Protein AF-A0A812P927-F1 (afdb_monomer_lite)

Foldseek 3Di:
DDDDDDDDDDDDDDPDDDDPDPPPPPPPPPPPVPDDPDWDKDADDDPVRLVQQQDPPDEAAPCAPGIDTDPDCPDLSVLVVCCVVVVVQPQDPLRWRDSDQFKTWNDKDWGWYQYNVRDTDIDIRTDMDGRDDDDDQLWAFEDQPDPFKEDEDEPDADPQWDWDWDQDPVRDTDIWTAHLLGYTHHYPDPHIYDHNVLLVVLQWDWDADPPQGTWTWHDDDPPIDIFRFDADPNTTIGRNVVVVVSSVSSSVVVNVVVVVVVVVVVVPDDDDDDDDDDDDPDPPDDPVVVVVVVVVVVVVVVVVVVVVVVVVVPD

Secondary structure (DSSP, 8-state):
------------------------------SGGG--SSPEEE----HHHHHHHTSTT-EE---TTT-EEE--TTSHHHHHHHHHHHT-----TTSPEEEETTEEEEEEEEEEEE-TTS-EEEEEEEEEE----SS---EEEEESS--S-EEEE-SSPPTT-EEEEEEPTTS-EEEEEE-TTSPEEEET--SEEEEHHHHHHTTEEEEEETTTEEEEEESSGGG-EEEEPEEETTEEEEEHHHHHHHHHHHHHHHHHHHHHHHHHHHTT----------------PPPHHHHHHHHHHHHHHHHHHHHHHHHHTT-

pLDDT: mean 76.13, std 18.87, range [28.12, 98.25]

Organism: NCBI:txid878477

Radius of gyration: 33.46 Å; chains: 1; bounding box: 104×57×105 Å

Structure (mmCIF, N/CA/C/O backbone):
data_AF-A0A812P927-F1
#
_entry.id   AF-A0A812P927-F1
#
loop_
_atom_site.group_PDB
_atom_site.id
_atom_site.type_symbol
_atom_site.label_atom_id
_atom_site.label_alt_id
_atom_site.label_comp_id
_atom_site.label_asym_id
_atom_site.label_entity_id
_atom_site.label_seq_id
_atom_site.pdbx_PDB_ins_code
_atom_site.Cartn_x
_atom_site.Cartn_y
_atom_site.Cartn_z
_atom_site.occupancy
_atom_site.B_iso_or_equiv
_atom_site.auth_seq_id
_atom_site.auth_comp_id
_atom_site.auth_asym_id
_atom_site.auth_atom_id
_atom_site.pdbx_PDB_model_num
ATOM 1 N N . MET A 1 1 ? 55.413 9.931 63.671 1.00 42.41 1 MET A N 1
ATOM 2 C CA . MET A 1 1 ? 55.165 8.510 63.349 1.00 42.41 1 MET A CA 1
ATOM 3 C C . MET A 1 1 ? 54.264 8.477 62.131 1.00 42.41 1 MET A C 1
ATOM 5 O O . MET A 1 1 ? 53.192 9.047 62.233 1.00 42.41 1 MET A O 1
ATOM 9 N N . HIS A 1 2 ? 54.736 7.827 61.059 1.00 40.28 2 HIS A N 1
ATOM 10 C CA . HIS A 1 2 ? 54.035 7.428 59.823 1.00 40.28 2 HIS A CA 1
ATOM 11 C C . HIS A 1 2 ? 53.402 8.525 58.949 1.00 40.28 2 HIS A C 1
ATOM 13 O O . HIS A 1 2 ? 52.768 9.429 59.461 1.00 40.28 2 HIS A O 1
ATOM 19 N N . ALA A 1 3 ? 53.412 8.472 57.620 1.00 41.66 3 ALA A N 1
ATOM 20 C CA . ALA A 1 3 ? 54.262 7.874 56.586 1.00 41.66 3 ALA A CA 1
ATOM 21 C C . ALA A 1 3 ? 53.653 8.434 55.288 1.00 41.66 3 ALA A C 1
ATOM 23 O O . ALA A 1 3 ? 52.538 8.056 54.938 1.00 41.66 3 ALA A O 1
ATOM 24 N N . GLU A 1 4 ? 54.321 9.379 54.629 1.00 51.91 4 GLU A N 1
ATOM 25 C CA . GLU A 1 4 ? 53.885 9.887 53.325 1.00 51.91 4 GLU A CA 1
ATOM 26 C C . GLU A 1 4 ? 54.376 8.916 52.249 1.00 51.91 4 GLU A C 1
ATOM 28 O O . GLU A 1 4 ? 55.573 8.640 52.135 1.00 51.91 4 GLU A O 1
ATOM 33 N N . ALA A 1 5 ? 53.431 8.322 51.522 1.00 54.75 5 ALA A N 1
ATOM 34 C CA . ALA A 1 5 ? 53.718 7.407 50.432 1.00 54.75 5 ALA A CA 1
ATOM 35 C C . ALA A 1 5 ? 54.216 8.207 49.223 1.00 54.75 5 ALA A C 1
ATOM 37 O O . ALA A 1 5 ? 53.462 8.928 48.574 1.00 54.75 5 ALA A O 1
ATOM 38 N N . SER A 1 6 ? 55.513 8.066 48.968 1.00 58.22 6 SER A N 1
ATOM 39 C CA . SER A 1 6 ? 56.195 8.482 47.751 1.00 58.22 6 SER A CA 1
ATOM 40 C C . SER A 1 6 ? 55.775 7.565 46.600 1.00 58.22 6 SER A C 1
ATOM 42 O O . SER A 1 6 ? 55.832 6.341 46.740 1.00 58.22 6 SER A O 1
ATOM 44 N N . THR A 1 7 ? 55.351 8.149 45.479 1.00 53.69 7 THR A N 1
ATOM 45 C CA . THR A 1 7 ? 55.088 7.416 44.230 1.00 53.69 7 THR A CA 1
ATOM 46 C C . THR A 1 7 ? 56.159 7.811 43.209 1.00 53.69 7 THR A C 1
ATOM 48 O O . THR A 1 7 ? 56.496 8.994 43.157 1.00 53.69 7 THR A O 1
ATOM 51 N N . PRO A 1 8 ? 56.729 6.863 42.440 1.00 55.91 8 PRO A N 1
ATOM 52 C CA . PRO A 1 8 ? 57.976 7.080 41.711 1.00 55.91 8 PRO A CA 1
ATOM 53 C C . PRO A 1 8 ? 57.798 7.902 40.433 1.00 55.91 8 PRO A C 1
ATOM 55 O O . PRO A 1 8 ? 56.843 7.700 39.681 1.00 55.91 8 PRO A O 1
ATOM 58 N N . GLU A 1 9 ? 58.783 8.760 40.173 1.00 49.31 9 GLU A N 1
ATOM 59 C CA . GLU A 1 9 ? 59.056 9.387 38.883 1.00 49.31 9 GLU A CA 1
ATOM 60 C C . GLU A 1 9 ? 59.351 8.303 37.837 1.00 49.31 9 GLU A C 1
ATOM 62 O O . GLU A 1 9 ? 60.310 7.542 37.971 1.00 49.31 9 GLU A O 1
ATOM 67 N N . TRP A 1 10 ? 58.523 8.225 36.796 1.00 55.47 10 TRP A N 1
ATOM 68 C CA . TRP A 1 10 ? 58.876 7.542 35.554 1.00 55.47 10 TRP A CA 1
ATOM 69 C C . TRP A 1 10 ? 59.372 8.601 34.579 1.00 55.47 10 TRP A C 1
ATOM 71 O O . TRP A 1 10 ? 58.596 9.305 33.936 1.00 55.47 10 TRP A O 1
ATOM 81 N N . SER A 1 11 ? 60.692 8.735 34.570 1.00 52.03 11 SER A N 1
ATOM 82 C CA . SER A 1 11 ? 61.499 9.390 33.554 1.00 52.03 11 SER A CA 1
ATOM 83 C C . SER A 1 11 ? 61.443 8.623 32.231 1.00 52.03 11 SER A C 1
ATOM 85 O O . SER A 1 11 ? 61.463 7.393 32.229 1.00 52.03 11 SER A O 1
ATOM 87 N N . ASP A 1 12 ? 61.474 9.389 31.143 1.00 56.50 12 ASP A N 1
ATOM 88 C CA . ASP A 1 12 ? 62.081 9.053 29.855 1.00 56.50 12 ASP A CA 1
ATOM 89 C C . ASP A 1 12 ? 61.576 7.789 29.149 1.00 56.50 12 ASP A C 1
ATOM 91 O O . ASP A 1 12 ? 62.197 6.728 29.171 1.00 56.50 12 ASP A O 1
ATOM 95 N N . VAL A 1 13 ? 60.476 7.955 28.410 1.00 56.88 13 VAL A N 1
ATOM 96 C CA . VAL A 1 13 ? 60.228 7.145 27.215 1.00 56.88 13 VAL A CA 1
ATOM 97 C C . VAL A 1 13 ? 60.575 8.005 26.006 1.00 56.88 13 VAL A C 1
ATOM 99 O O . VAL A 1 13 ? 59.932 9.020 25.744 1.00 56.88 13 VAL A O 1
ATOM 102 N N . GLU A 1 14 ? 61.647 7.585 25.340 1.00 50.41 14 GLU A N 1
ATOM 103 C CA . GLU A 1 14 ? 62.140 8.007 24.031 1.00 50.41 14 GLU A CA 1
ATOM 104 C C . GLU A 1 14 ? 61.027 8.510 23.098 1.00 50.41 14 GLU A C 1
ATOM 106 O O . GLU A 1 14 ? 60.164 7.751 22.653 1.00 50.41 14 GLU A O 1
ATOM 111 N N . GLN A 1 15 ? 61.091 9.800 22.756 1.00 49.53 15 GLN A N 1
ATOM 112 C CA . GLN A 1 15 ? 60.511 10.318 21.521 1.00 49.53 15 GLN A CA 1
ATOM 113 C C . GLN A 1 15 ? 61.281 9.690 20.358 1.00 49.53 15 GLN A C 1
ATOM 115 O O . GLN A 1 15 ? 62.342 10.168 19.969 1.00 49.53 15 GLN A O 1
ATOM 120 N N . GLY A 1 16 ? 60.763 8.574 19.852 1.00 44.09 16 GLY A N 1
ATOM 121 C CA . GLY A 1 16 ? 61.141 8.062 18.546 1.00 44.09 16 GLY A CA 1
ATOM 122 C C . GLY A 1 16 ? 60.621 9.011 17.473 1.00 44.09 16 GLY A C 1
ATOM 123 O O . GLY A 1 16 ? 59.414 9.247 17.390 1.00 44.09 16 GLY A O 1
ATOM 124 N N . ASP A 1 17 ? 61.546 9.550 16.685 1.00 56.53 17 ASP A N 1
ATOM 125 C CA . ASP A 1 17 ? 61.281 10.259 15.440 1.00 56.53 17 ASP A CA 1
ATOM 126 C C . ASP A 1 17 ? 60.395 9.390 14.534 1.00 56.53 17 ASP A C 1
ATOM 128 O O . ASP A 1 17 ? 60.791 8.300 14.110 1.00 56.53 17 ASP A O 1
ATOM 132 N N . LEU A 1 18 ? 59.180 9.864 14.256 1.00 52.97 18 LEU A N 1
ATOM 133 C CA . LEU A 1 18 ? 58.364 9.316 13.180 1.00 52.97 18 LEU A CA 1
ATOM 134 C C . LEU A 1 18 ? 58.830 9.953 11.866 1.00 52.97 18 LEU A C 1
ATOM 136 O O . LEU A 1 18 ? 58.992 11.174 11.823 1.00 52.97 18 LEU A O 1
ATOM 140 N N . PRO A 1 19 ? 59.072 9.153 10.816 1.00 53.47 19 PRO A N 1
ATOM 141 C CA . PRO A 1 19 ? 59.494 9.672 9.528 1.00 53.47 19 PRO A CA 1
ATOM 142 C C . PRO A 1 19 ? 58.386 10.523 8.902 1.00 53.47 19 PRO A C 1
ATOM 144 O O . PRO A 1 19 ? 57.220 10.127 8.884 1.00 53.47 19 PRO A O 1
ATOM 147 N N . ASP A 1 20 ? 58.797 11.673 8.370 1.00 56.94 20 ASP A N 1
ATOM 148 C CA . ASP A 1 20 ? 58.065 12.440 7.371 1.00 56.94 20 ASP A CA 1
ATOM 149 C C . ASP A 1 20 ? 57.855 11.544 6.141 1.00 56.94 20 ASP A C 1
ATOM 151 O O . ASP A 1 20 ? 58.751 11.373 5.314 1.00 56.94 20 ASP A O 1
ATOM 155 N N . GLU A 1 21 ? 56.683 10.923 6.045 1.00 53.25 21 GLU A N 1
ATOM 156 C CA . GLU A 1 21 ? 56.188 10.407 4.778 1.00 53.25 21 GLU A CA 1
ATOM 157 C C . GLU A 1 21 ? 55.234 11.449 4.214 1.00 53.25 21 GLU A C 1
ATOM 159 O O . GLU A 1 21 ? 54.141 11.678 4.735 1.00 53.25 21 GLU A O 1
ATOM 164 N N . ASP A 1 22 ? 55.710 12.095 3.152 1.00 54.12 22 ASP A N 1
ATOM 165 C CA . ASP A 1 22 ? 54.936 12.830 2.169 1.00 54.12 22 ASP A CA 1
ATOM 166 C C . ASP A 1 22 ? 53.730 11.983 1.726 1.00 54.12 22 ASP A C 1
ATOM 168 O O . ASP A 1 22 ? 53.764 11.284 0.712 1.00 54.12 22 ASP A O 1
ATOM 172 N N . SER A 1 23 ? 52.637 12.020 2.490 1.00 49.97 23 SER A N 1
ATOM 173 C CA . SER A 1 23 ? 51.341 11.581 1.998 1.00 49.97 23 SER A CA 1
ATOM 174 C C . SER A 1 23 ? 50.820 12.711 1.125 1.00 49.97 23 SER A C 1
ATOM 176 O O . SER A 1 23 ? 50.038 13.565 1.552 1.00 49.97 23 SER A O 1
ATOM 178 N N . ASP A 1 24 ? 51.308 12.719 -0.108 1.00 53.16 24 ASP A N 1
ATOM 179 C CA . ASP A 1 24 ? 50.642 13.324 -1.246 1.00 53.16 24 ASP A CA 1
ATOM 180 C C . ASP A 1 24 ? 49.315 12.562 -1.406 1.00 53.16 24 ASP A C 1
ATOM 182 O O . ASP A 1 24 ? 49.167 11.630 -2.195 1.00 53.16 24 ASP A O 1
ATOM 186 N N . VAL A 1 25 ? 48.349 12.889 -0.541 1.00 50.75 25 VAL A N 1
ATOM 187 C CA . VAL A 1 25 ? 46.939 12.602 -0.769 1.00 50.75 25 VAL A CA 1
ATOM 188 C C . VAL A 1 25 ? 46.554 13.502 -1.924 1.00 50.75 25 VAL A C 1
ATOM 190 O O . VAL A 1 25 ? 46.055 14.613 -1.742 1.00 50.75 25 VAL A O 1
ATOM 193 N N . SER A 1 26 ? 46.866 13.007 -3.122 1.00 52.69 26 SER A N 1
ATOM 194 C CA . SER A 1 26 ? 46.194 13.359 -4.354 1.00 52.69 26 SER A CA 1
ATOM 195 C C . SER A 1 26 ? 44.716 13.412 -4.016 1.00 52.69 26 SER A C 1
ATOM 197 O O . SER A 1 26 ? 44.091 12.377 -3.768 1.00 52.69 26 SER A O 1
ATOM 199 N N . ALA A 1 27 ? 44.198 14.633 -3.897 1.00 50.81 27 ALA A N 1
ATOM 200 C CA . ALA A 1 27 ? 42.777 14.877 -3.921 1.00 50.81 27 ALA A CA 1
ATOM 201 C C . ALA A 1 27 ? 42.265 14.076 -5.112 1.00 50.81 27 ALA A C 1
ATOM 203 O O . ALA A 1 27 ? 42.719 14.313 -6.231 1.00 50.81 27 ALA A O 1
ATOM 204 N N . GLU A 1 28 ? 41.438 13.065 -4.850 1.00 51.62 28 GLU A N 1
ATOM 205 C CA . GLU A 1 28 ? 40.697 12.395 -5.902 1.00 51.62 28 GLU A CA 1
ATOM 206 C C . GLU A 1 28 ? 39.908 13.502 -6.592 1.00 51.62 28 GLU A C 1
ATOM 208 O O . GLU A 1 28 ? 38.930 14.027 -6.054 1.00 51.62 28 GLU A O 1
ATOM 213 N N . GLU A 1 29 ? 40.452 13.962 -7.718 1.00 48.88 29 GLU A N 1
ATOM 214 C CA . GLU A 1 29 ? 39.773 14.832 -8.650 1.00 48.88 29 GLU A CA 1
ATOM 215 C C . GLU A 1 29 ? 38.474 14.109 -8.960 1.00 48.88 29 GLU A C 1
ATOM 217 O O . GLU A 1 29 ? 38.470 13.017 -9.529 1.00 48.88 29 GLU A O 1
ATOM 222 N N . GLY A 1 30 ? 37.384 14.677 -8.442 1.00 48.44 30 GLY A N 1
ATOM 223 C CA . GLY A 1 30 ? 36.050 14.159 -8.644 1.00 48.44 30 GLY A CA 1
ATOM 224 C C . GLY A 1 30 ? 35.863 13.881 -10.126 1.00 48.44 30 GLY A C 1
ATOM 225 O O . GLY A 1 30 ? 36.157 14.735 -10.960 1.00 48.44 30 GLY A O 1
ATOM 226 N N . ASP A 1 31 ? 35.393 12.669 -10.400 1.00 50.47 31 ASP A N 1
ATOM 227 C CA . ASP A 1 31 ? 35.050 12.054 -11.685 1.00 50.47 31 ASP A CA 1
ATOM 228 C C . ASP A 1 31 ? 33.971 12.842 -12.487 1.00 50.47 31 ASP A C 1
ATOM 230 O O . ASP A 1 31 ? 33.108 12.264 -13.147 1.00 50.47 31 ASP A O 1
ATOM 234 N N . ASP A 1 32 ? 33.995 14.176 -12.463 1.00 51.72 32 ASP A N 1
ATOM 235 C CA . ASP A 1 32 ? 33.108 15.067 -13.218 1.00 51.72 32 ASP A CA 1
ATOM 236 C C . ASP A 1 32 ? 33.446 15.096 -14.727 1.00 51.72 32 ASP A C 1
ATOM 238 O O . ASP A 1 32 ? 32.690 15.660 -15.518 1.00 51.72 32 ASP A O 1
ATOM 242 N N . GLU A 1 33 ? 34.528 14.440 -15.168 1.00 50.59 33 GLU A N 1
ATOM 243 C CA . GLU A 1 33 ? 34.914 14.335 -16.588 1.00 50.59 33 GLU A CA 1
ATOM 244 C C . GLU A 1 33 ? 34.132 13.275 -17.391 1.00 50.59 33 GLU A C 1
ATOM 246 O O . GLU A 1 33 ? 34.344 13.127 -18.594 1.00 50.59 33 GLU A O 1
ATOM 251 N N . ARG A 1 34 ? 33.203 12.526 -16.782 1.00 53.81 34 ARG A N 1
ATOM 252 C CA . ARG A 1 34 ? 32.567 11.366 -17.448 1.00 53.81 34 ARG A CA 1
ATOM 253 C C . ARG A 1 34 ? 31.231 11.632 -18.144 1.00 53.81 34 ARG A C 1
ATOM 255 O O . ARG A 1 34 ? 30.555 10.683 -18.540 1.00 53.81 34 ARG A O 1
ATOM 262 N N . ARG A 1 35 ? 30.830 12.889 -18.344 1.00 56.47 35 ARG A N 1
ATOM 263 C CA . ARG A 1 35 ? 29.689 13.196 -19.223 1.00 56.47 35 ARG A CA 1
ATOM 264 C C . ARG A 1 35 ? 30.187 13.395 -20.645 1.00 56.47 35 ARG A C 1
ATOM 266 O O . ARG A 1 35 ? 30.705 14.454 -20.974 1.00 56.47 35 ARG A O 1
ATOM 273 N N . GLY A 1 36 ? 30.019 12.378 -21.487 1.00 59.53 36 GLY A N 1
ATOM 274 C CA . GLY A 1 36 ? 30.073 12.600 -22.930 1.00 59.53 36 GLY A CA 1
ATOM 275 C C . GLY A 1 36 ? 29.062 13.685 -23.313 1.00 59.53 36 GLY A C 1
ATOM 276 O O . GLY A 1 36 ? 27.960 13.709 -22.770 1.00 59.53 36 GLY A O 1
ATOM 277 N N . ASP A 1 37 ? 29.431 14.567 -24.242 1.00 63.69 37 ASP A N 1
ATOM 278 C CA . ASP A 1 37 ? 28.578 15.656 -24.754 1.00 63.69 37 ASP A CA 1
ATOM 279 C C . ASP A 1 37 ? 27.304 15.156 -25.477 1.00 63.69 37 ASP A C 1
ATOM 281 O O . ASP A 1 37 ? 26.501 15.953 -25.967 1.00 63.69 37 ASP A O 1
ATOM 285 N N . ASP A 1 38 ? 27.112 13.838 -25.568 1.00 73.69 38 ASP A N 1
ATOM 286 C CA . ASP A 1 38 ? 26.020 13.220 -26.300 1.00 73.69 38 ASP A CA 1
ATOM 287 C C . ASP A 1 38 ? 24.739 13.118 -25.445 1.00 73.69 38 ASP A C 1
ATOM 289 O O . ASP A 1 38 ? 24.764 12.590 -24.328 1.00 73.69 38 ASP A O 1
ATOM 293 N N . PRO A 1 39 ? 23.585 13.569 -25.969 1.00 82.19 39 PRO A N 1
ATOM 294 C CA . PRO A 1 39 ? 22.318 13.508 -25.250 1.00 82.19 39 PRO A CA 1
ATOM 295 C C . PRO A 1 39 ? 21.797 12.072 -25.098 1.00 82.19 39 PRO A C 1
ATOM 297 O O . PRO A 1 39 ? 21.794 11.288 -26.054 1.00 82.19 39 PRO A O 1
ATOM 300 N N . LEU A 1 40 ? 21.279 11.739 -23.910 1.00 87.00 40 LEU A N 1
ATOM 301 C CA . LEU A 1 40 ? 20.624 10.456 -23.648 1.00 87.00 40 LEU A CA 1
ATOM 302 C C . LEU A 1 40 ? 19.172 10.487 -24.140 1.00 87.00 40 LEU A C 1
ATOM 304 O O . LEU A 1 40 ? 18.353 11.271 -23.665 1.00 87.00 40 LEU A O 1
ATOM 308 N N . TRP A 1 41 ? 18.828 9.595 -25.067 1.00 89.12 41 TRP A N 1
ATOM 309 C CA . TRP A 1 41 ? 17.472 9.476 -25.609 1.00 89.12 41 TRP A CA 1
ATOM 310 C C . TRP A 1 41 ? 16.716 8.332 -24.937 1.00 89.12 41 TRP A C 1
ATOM 312 O O . TRP A 1 41 ? 17.119 7.173 -25.029 1.00 89.12 41 TRP A O 1
ATOM 322 N N . VAL A 1 42 ? 15.585 8.640 -24.304 1.00 89.56 42 VAL A N 1
ATOM 323 C CA . VAL A 1 42 ? 14.821 7.695 -23.477 1.00 89.56 42 VAL A CA 1
ATOM 324 C C . VAL A 1 42 ? 13.379 7.549 -23.944 1.00 89.56 42 VAL A C 1
ATOM 326 O O . VAL A 1 42 ? 12.786 8.455 -24.535 1.00 89.56 42 VAL A O 1
ATOM 329 N N . ARG A 1 43 ? 12.790 6.389 -23.652 1.00 87.62 43 ARG A N 1
ATOM 330 C CA . ARG A 1 43 ? 11.377 6.109 -23.891 1.00 87.62 43 ARG A CA 1
ATOM 331 C C . ARG A 1 43 ? 10.817 5.216 -22.793 1.00 87.62 43 ARG A C 1
ATOM 333 O O . ARG A 1 43 ? 11.338 4.131 -22.560 1.00 87.62 43 ARG A O 1
ATOM 340 N N . ASP A 1 44 ? 9.681 5.619 -22.234 1.00 85.38 44 ASP A N 1
ATOM 341 C CA . ASP A 1 44 ? 8.909 4.756 -21.343 1.00 85.38 44 ASP A CA 1
ATOM 342 C C . ASP A 1 44 ? 8.126 3.729 -22.170 1.00 85.38 44 ASP A C 1
ATOM 344 O O . ASP A 1 44 ? 7.450 4.065 -23.153 1.00 85.38 44 ASP A O 1
ATOM 348 N N . LEU A 1 45 ? 8.233 2.461 -21.782 1.00 84.12 45 LEU A N 1
ATOM 349 C CA . LEU A 1 45 ? 7.559 1.349 -22.440 1.00 84.12 45 LEU A CA 1
ATOM 350 C C . LEU A 1 45 ? 6.430 0.821 -21.559 1.00 84.12 45 LEU A C 1
ATOM 352 O O . LEU A 1 45 ? 6.557 0.728 -20.340 1.00 84.12 45 LEU A O 1
ATOM 356 N N . THR A 1 46 ? 5.328 0.418 -22.188 1.00 81.56 46 THR A N 1
ATOM 357 C CA . THR A 1 46 ? 4.357 -0.454 -21.521 1.00 81.56 46 THR A CA 1
ATOM 358 C C . THR A 1 46 ? 4.944 -1.861 -21.376 1.00 81.56 46 THR A C 1
ATOM 360 O O . THR A 1 46 ? 5.851 -2.235 -22.118 1.00 81.56 46 THR A O 1
ATOM 363 N N . LEU A 1 47 ? 4.396 -2.694 -20.483 1.00 75.06 47 LEU A N 1
ATOM 364 C CA . LEU A 1 47 ? 4.824 -4.097 -20.369 1.00 75.06 47 LEU A CA 1
ATOM 365 C C . LEU A 1 47 ? 4.683 -4.856 -21.702 1.00 75.06 47 LEU A C 1
ATOM 367 O O . LEU A 1 47 ? 5.534 -5.667 -22.061 1.00 75.06 47 LEU A O 1
ATOM 371 N N . GLN A 1 48 ? 3.621 -4.571 -22.460 1.00 79.62 48 GLN A N 1
ATOM 372 C CA . GLN A 1 48 ? 3.407 -5.171 -23.775 1.00 79.62 48 GLN A CA 1
ATOM 373 C C . GLN A 1 48 ? 4.484 -4.739 -24.779 1.00 79.62 48 GLN A C 1
ATOM 375 O O . GLN A 1 48 ? 4.970 -5.576 -25.542 1.00 79.62 48 GLN A O 1
ATOM 380 N N . ASP A 1 49 ? 4.874 -3.460 -24.764 1.00 83.44 49 ASP A N 1
ATOM 381 C CA . ASP A 1 49 ? 5.964 -2.958 -25.600 1.00 83.44 49 ASP A CA 1
ATOM 382 C C . ASP A 1 49 ? 7.299 -3.572 -25.179 1.00 83.44 49 ASP A C 1
ATOM 384 O O . ASP A 1 49 ? 8.022 -4.061 -26.038 1.00 83.44 49 ASP A O 1
ATOM 388 N N . PHE A 1 50 ? 7.596 -3.644 -23.880 1.00 84.12 50 PHE A N 1
ATOM 389 C CA . PHE A 1 50 ? 8.803 -4.294 -23.366 1.00 84.12 50 PHE A CA 1
ATOM 390 C C . PHE A 1 50 ? 8.940 -5.722 -23.909 1.00 84.12 50 PHE A C 1
ATOM 392 O O . PHE A 1 50 ? 9.935 -6.043 -24.555 1.00 84.12 50 PHE A O 1
ATOM 399 N N . VAL A 1 51 ? 7.898 -6.551 -23.759 1.00 83.25 51 VAL A N 1
ATOM 400 C CA . VAL A 1 51 ? 7.885 -7.937 -24.265 1.00 83.25 51 VAL A CA 1
ATOM 401 C C . VAL A 1 51 ? 8.027 -8.002 -25.786 1.00 83.25 51 VAL A C 1
ATOM 403 O O . VAL A 1 51 ? 8.543 -8.982 -26.318 1.00 83.25 51 VAL A O 1
ATOM 406 N N . ALA A 1 52 ? 7.536 -7.004 -26.522 1.00 84.62 52 ALA A N 1
ATOM 407 C CA . ALA A 1 52 ? 7.712 -6.948 -27.969 1.00 84.62 52 ALA A CA 1
ATOM 408 C C . ALA A 1 52 ? 9.139 -6.537 -28.367 1.00 84.62 52 ALA A C 1
ATOM 410 O O . ALA A 1 52 ? 9.640 -7.009 -29.386 1.00 84.62 52 ALA A O 1
ATOM 411 N N . TRP A 1 53 ? 9.780 -5.662 -27.591 1.00 85.06 53 TRP A N 1
ATOM 412 C CA . TRP A 1 53 ? 11.103 -5.101 -27.868 1.00 85.06 53 TRP A CA 1
ATOM 413 C C . TRP A 1 53 ? 12.255 -6.030 -27.484 1.00 85.06 53 TRP A C 1
ATOM 415 O O . TRP A 1 53 ? 13.292 -5.979 -28.139 1.00 85.06 53 TRP A O 1
ATOM 425 N N . THR A 1 54 ? 12.049 -6.917 -26.511 1.00 83.19 54 THR A N 1
ATOM 426 C CA . THR A 1 54 ? 13.016 -7.948 -26.089 1.00 83.19 54 THR A CA 1
ATOM 427 C C . THR A 1 54 ? 12.948 -9.232 -26.922 1.00 83.19 54 THR A C 1
ATOM 429 O O . THR A 1 54 ? 13.572 -10.239 -26.595 1.00 83.19 54 THR A O 1
ATOM 432 N N . ARG A 1 55 ? 12.180 -9.255 -28.021 1.00 82.81 55 ARG A N 1
ATOM 433 C CA . ARG A 1 55 ? 12.131 -10.432 -28.900 1.00 82.81 55 ARG A CA 1
ATOM 434 C C . ARG A 1 55 ? 13.417 -10.543 -29.723 1.00 82.81 55 ARG A C 1
ATOM 436 O O . ARG A 1 55 ? 13.754 -9.589 -30.428 1.00 82.81 55 ARG A O 1
ATOM 443 N N . PRO A 1 56 ? 14.066 -11.720 -29.756 1.00 77.38 56 PRO A N 1
ATOM 444 C CA . PRO A 1 56 ? 15.235 -11.935 -30.598 1.00 77.38 56 PRO A CA 1
ATOM 445 C C . PRO A 1 56 ? 14.943 -11.622 -32.070 1.00 77.38 56 PRO A C 1
ATOM 447 O O . PRO A 1 56 ? 13.911 -12.035 -32.605 1.00 77.38 56 PRO A O 1
ATOM 450 N N . ASN A 1 57 ? 15.878 -10.939 -32.736 1.00 76.44 57 ASN A N 1
ATOM 451 C CA . ASN A 1 57 ? 15.823 -10.578 -34.162 1.00 76.44 57 ASN A CA 1
ATOM 452 C C . ASN A 1 57 ? 14.652 -9.666 -34.571 1.00 76.44 57 ASN A C 1
ATOM 454 O O . ASN A 1 57 ? 14.350 -9.551 -35.761 1.00 76.44 57 ASN A O 1
ATOM 458 N N . HIS A 1 58 ? 13.981 -9.020 -33.619 1.00 78.19 58 HIS A N 1
ATOM 459 C CA . HIS A 1 58 ? 12.909 -8.082 -33.924 1.00 78.19 58 HIS A CA 1
ATOM 460 C C . HIS A 1 58 ? 13.463 -6.659 -34.063 1.00 78.19 58 HIS A C 1
ATOM 462 O O . HIS A 1 58 ? 13.983 -6.093 -33.107 1.00 78.19 58 HIS A O 1
ATOM 468 N N . THR A 1 59 ? 13.334 -6.061 -35.249 1.00 78.81 59 THR A N 1
ATOM 469 C CA . THR A 1 59 ? 13.674 -4.646 -35.474 1.00 78.81 59 THR A CA 1
ATOM 470 C C . THR A 1 59 ? 12.425 -3.786 -35.346 1.00 78.81 59 THR A C 1
ATOM 472 O O . THR A 1 59 ? 11.417 -4.026 -36.015 1.00 78.81 59 THR A O 1
ATOM 475 N N . GLN A 1 60 ? 12.486 -2.751 -34.510 1.00 79.06 60 GLN A N 1
ATOM 476 C CA . GLN A 1 60 ? 11.355 -1.844 -34.313 1.00 79.06 60 GLN A CA 1
ATOM 477 C C . GLN A 1 60 ? 11.326 -0.757 -35.392 1.00 79.06 60 GLN A C 1
ATOM 479 O O . GLN A 1 60 ? 12.167 0.139 -35.407 1.00 79.06 60 GLN A O 1
ATOM 484 N N . THR A 1 61 ? 10.323 -0.802 -36.275 1.00 69.44 61 THR A N 1
ATOM 485 C CA . THR A 1 61 ? 10.217 0.083 -37.454 1.00 69.44 61 THR A CA 1
ATOM 486 C C . THR A 1 61 ? 9.179 1.207 -37.313 1.00 69.44 61 THR A C 1
ATOM 488 O O . THR A 1 61 ? 8.606 1.647 -38.304 1.00 69.44 61 THR A O 1
ATOM 491 N N . ARG A 1 62 ? 8.861 1.657 -36.090 1.00 63.62 62 ARG A N 1
ATOM 492 C CA . ARG A 1 62 ? 7.854 2.717 -35.831 1.00 63.62 62 ARG A CA 1
ATOM 493 C C . ARG A 1 62 ? 8.224 3.660 -34.682 1.00 63.62 62 ARG A C 1
ATOM 495 O O . ARG A 1 62 ? 7.350 4.237 -34.042 1.00 63.62 62 ARG A O 1
ATOM 502 N N . ALA A 1 63 ? 9.510 3.807 -34.383 1.00 63.19 63 ALA A N 1
ATOM 503 C CA . ALA A 1 63 ? 9.961 4.605 -33.244 1.00 63.19 63 ALA A CA 1
ATOM 504 C C . ALA A 1 63 ? 10.102 6.111 -33.530 1.00 63.19 63 ALA A C 1
ATOM 506 O O . ALA A 1 63 ? 10.534 6.852 -32.652 1.00 63.19 63 ALA A O 1
ATOM 507 N N . GLU A 1 64 ? 9.705 6.554 -34.727 1.00 58.56 64 GLU A N 1
ATOM 508 C CA . GLU A 1 64 ? 10.035 7.836 -35.372 1.00 58.56 64 GLU A CA 1
ATOM 509 C C . GLU A 1 64 ? 9.859 9.102 -34.511 1.00 58.56 64 GLU A C 1
ATOM 511 O O . GLU A 1 64 ? 10.448 10.126 -34.839 1.00 58.56 64 GLU A O 1
ATOM 516 N N . LYS A 1 65 ? 9.065 9.064 -33.429 1.00 66.31 65 LYS A N 1
ATOM 517 C CA . LYS A 1 65 ? 8.818 10.207 -32.523 1.00 66.31 65 LYS A CA 1
ATOM 518 C C . LYS A 1 65 ? 8.645 9.820 -31.052 1.00 66.31 65 LYS A C 1
ATOM 520 O O . LYS A 1 65 ? 7.987 10.532 -30.301 1.00 66.31 65 LYS A O 1
ATOM 525 N N . LEU A 1 66 ? 9.119 8.639 -30.667 1.00 76.81 66 LEU A N 1
ATOM 526 C CA . LEU A 1 66 ? 8.747 8.041 -29.382 1.00 76.81 66 LEU A CA 1
ATOM 527 C C . LEU A 1 66 ? 9.828 8.187 -28.310 1.00 76.81 66 LEU A C 1
ATOM 529 O O . LEU A 1 66 ? 9.562 7.890 -27.151 1.00 76.81 66 LEU A O 1
ATOM 533 N N . PHE A 1 67 ? 11.012 8.658 -28.697 1.00 86.06 67 PHE A N 1
ATOM 534 C CA . PHE A 1 67 ? 12.085 8.999 -27.776 1.00 86.06 67 PHE A CA 1
ATOM 535 C C . PHE A 1 67 ? 12.037 10.484 -27.436 1.00 86.06 67 PHE A C 1
ATOM 537 O O . PHE A 1 67 ? 11.762 11.319 -28.301 1.00 86.06 67 PHE A O 1
ATOM 544 N N . ARG A 1 68 ? 12.322 10.793 -26.175 1.00 89.00 68 ARG A N 1
ATOM 545 C CA . ARG A 1 68 ? 12.589 12.144 -25.685 1.00 89.00 68 ARG A CA 1
ATOM 546 C C . ARG A 1 68 ? 14.043 12.227 -25.240 1.00 89.00 68 ARG A C 1
ATOM 548 O O . ARG A 1 68 ? 14.603 11.227 -24.801 1.00 89.00 68 ARG A O 1
ATOM 555 N N . GLU A 1 69 ? 14.626 13.404 -25.355 1.00 90.44 69 GLU A N 1
ATOM 556 C CA . GLU A 1 69 ? 15.912 13.699 -24.734 1.00 90.44 69 GLU A CA 1
ATOM 557 C C . GLU A 1 69 ? 15.727 13.772 -23.211 1.00 90.44 69 GLU A C 1
ATOM 559 O O . GLU A 1 69 ? 14.755 14.359 -22.728 1.00 90.44 69 GLU A O 1
ATOM 564 N N . GLU A 1 70 ? 16.609 13.114 -22.463 1.00 89.75 70 GLU A N 1
ATOM 565 C CA . GLU A 1 70 ? 16.661 13.178 -21.005 1.00 89.75 70 GLU A CA 1
ATOM 566 C C . GLU A 1 70 ? 17.756 14.152 -20.580 1.00 89.75 70 GLU A C 1
ATOM 568 O O . GLU A 1 70 ? 18.933 13.802 -20.495 1.00 89.75 70 GLU A O 1
ATOM 573 N N . GLU A 1 71 ? 17.351 15.384 -20.295 1.00 83.31 71 GLU A N 1
ATOM 574 C CA . GLU A 1 71 ? 18.261 16.456 -19.895 1.00 83.31 71 GLU A CA 1
ATOM 575 C C . GLU A 1 71 ? 18.644 16.384 -18.411 1.00 83.31 71 GLU A C 1
ATOM 577 O O . GLU A 1 71 ? 19.632 16.996 -18.006 1.00 83.31 71 GLU A O 1
ATOM 582 N N . ASN A 1 72 ? 17.870 15.677 -17.575 1.00 77.81 72 ASN A N 1
ATOM 583 C CA . ASN A 1 72 ? 18.150 15.600 -16.147 1.00 77.81 72 ASN A CA 1
ATOM 584 C C . ASN A 1 72 ? 19.174 14.492 -15.859 1.00 77.81 72 ASN A C 1
ATOM 586 O O . ASN A 1 72 ? 18.798 13.319 -15.831 1.00 77.81 72 ASN A O 1
ATOM 590 N N . PRO A 1 73 ? 20.431 14.823 -15.527 1.00 76.62 73 PRO A N 1
ATOM 591 C CA . PRO A 1 73 ? 21.466 13.819 -15.301 1.00 76.62 73 PRO A CA 1
ATOM 592 C C . PRO A 1 73 ? 21.254 12.994 -14.023 1.00 76.62 73 PRO A C 1
ATOM 594 O O . PRO A 1 73 ? 21.920 11.984 -13.827 1.00 76.62 73 PRO A O 1
ATOM 597 N N . TYR A 1 74 ? 20.347 13.424 -13.143 1.00 75.56 74 TYR A N 1
ATOM 598 C CA . TYR A 1 74 ? 19.965 12.687 -11.940 1.00 75.56 74 TYR A CA 1
ATOM 599 C C . TYR A 1 74 ? 18.773 11.749 -12.180 1.00 75.56 74 TYR A C 1
ATOM 601 O O . TYR A 1 74 ? 18.269 11.139 -11.238 1.00 75.56 74 TYR A O 1
ATOM 609 N N . ALA A 1 75 ? 18.268 11.654 -13.414 1.00 77.69 75 ALA A N 1
ATOM 610 C CA . ALA A 1 75 ? 17.224 10.700 -13.747 1.00 77.69 75 ALA A CA 1
ATOM 611 C C . ALA A 1 75 ? 17.750 9.259 -13.645 1.00 77.69 75 ALA A C 1
ATOM 613 O O . ALA A 1 75 ? 18.896 8.958 -13.973 1.00 77.69 75 ALA A O 1
ATOM 614 N N . VAL A 1 76 ? 16.874 8.336 -13.246 1.00 81.56 76 VAL A N 1
ATOM 615 C CA . VAL A 1 76 ? 17.184 6.900 -13.116 1.00 81.56 76 VAL A CA 1
ATOM 616 C C . VAL A 1 76 ? 17.739 6.308 -14.418 1.00 81.56 76 VAL A C 1
ATOM 618 O O . VAL A 1 76 ? 18.593 5.423 -14.398 1.00 81.56 76 VAL A O 1
ATOM 621 N N . THR A 1 77 ? 17.277 6.809 -15.560 1.00 85.00 77 THR A N 1
ATOM 622 C CA . THR A 1 77 ? 17.744 6.425 -16.897 1.00 85.00 77 THR A CA 1
ATOM 623 C C . THR A 1 77 ? 19.230 6.711 -17.103 1.00 85.00 77 THR A C 1
ATOM 625 O O . THR A 1 77 ? 19.920 5.873 -17.679 1.00 85.00 77 THR A O 1
ATOM 628 N N . TRP A 1 78 ? 19.742 7.827 -16.579 1.00 84.06 78 TRP A N 1
ATOM 629 C CA . TRP A 1 78 ? 21.173 8.134 -16.594 1.00 84.06 78 TRP A CA 1
ATOM 630 C C . TRP A 1 78 ? 21.966 7.191 -15.693 1.00 84.06 78 TRP A C 1
ATOM 632 O O . TRP A 1 78 ? 22.971 6.649 -16.141 1.00 84.06 78 TRP A O 1
ATOM 642 N N . GLY A 1 79 ? 21.490 6.918 -14.473 1.00 83.31 79 GLY A N 1
ATOM 643 C CA . GLY A 1 79 ? 22.126 5.928 -13.592 1.00 83.31 79 GLY A CA 1
ATOM 644 C C . GLY A 1 79 ? 22.200 4.539 -14.237 1.00 83.31 79 GLY A C 1
ATOM 645 O O . GLY A 1 79 ? 23.241 3.890 -14.219 1.00 83.31 79 GLY A O 1
ATOM 646 N N . THR A 1 80 ? 21.116 4.127 -14.901 1.00 85.69 80 THR A N 1
ATOM 647 C CA . THR A 1 80 ? 21.054 2.864 -15.654 1.00 85.69 80 THR A CA 1
ATOM 648 C C . THR A 1 80 ? 22.084 2.845 -16.785 1.00 85.69 80 THR A C 1
ATOM 650 O O . THR A 1 80 ? 22.819 1.874 -16.938 1.00 85.69 80 THR A O 1
ATOM 653 N N . TRP A 1 81 ? 22.152 3.924 -17.573 1.00 86.88 81 TRP A N 1
ATOM 654 C CA . TRP A 1 81 ? 23.098 4.053 -18.682 1.00 86.88 81 TRP A CA 1
ATOM 655 C C . TRP A 1 81 ? 24.554 4.000 -18.215 1.00 86.88 81 TRP A C 1
ATOM 657 O O . TRP A 1 81 ? 25.355 3.288 -18.813 1.00 86.88 81 TRP A O 1
ATOM 667 N N . ILE A 1 82 ? 24.883 4.707 -17.131 1.00 84.56 82 ILE A N 1
ATOM 668 C CA . ILE A 1 82 ? 26.232 4.732 -16.557 1.00 84.56 82 ILE A CA 1
ATOM 669 C C . ILE A 1 82 ? 26.671 3.316 -16.176 1.00 84.56 82 ILE A C 1
ATOM 671 O O . ILE A 1 82 ? 27.747 2.890 -16.583 1.00 84.56 82 ILE A O 1
ATOM 675 N N . ILE A 1 83 ? 25.831 2.563 -15.464 1.00 85.00 83 ILE A N 1
ATOM 676 C CA . ILE A 1 83 ? 26.162 1.196 -15.031 1.00 85.00 83 ILE A CA 1
ATOM 677 C C . ILE A 1 83 ? 26.417 0.274 -16.221 1.00 85.00 83 ILE A C 1
ATOM 679 O O . ILE A 1 83 ? 27.423 -0.430 -16.252 1.00 85.00 83 ILE A O 1
ATOM 683 N N . LEU A 1 84 ? 25.536 0.321 -17.222 1.00 85.25 84 LEU A N 1
ATOM 684 C CA . LEU A 1 84 ? 25.654 -0.504 -18.426 1.00 85.25 84 LEU A CA 1
ATOM 685 C C . LEU A 1 84 ? 26.879 -0.146 -19.274 1.00 85.25 84 LEU A C 1
ATOM 687 O O . LEU A 1 84 ? 27.442 -1.007 -19.942 1.00 85.25 84 LEU A O 1
ATOM 691 N N . HIS A 1 85 ? 27.271 1.127 -19.298 1.00 82.12 85 HIS A N 1
ATOM 692 C CA . HIS A 1 85 ? 28.384 1.595 -20.120 1.00 82.12 85 HIS A CA 1
ATOM 693 C C . HIS A 1 85 ? 29.745 1.447 -19.421 1.00 82.12 85 HIS A C 1
ATOM 695 O O . HIS A 1 85 ? 30.773 1.337 -20.091 1.00 82.12 85 HIS A O 1
ATOM 701 N N . HIS A 1 86 ? 29.770 1.466 -18.087 1.00 78.50 86 HIS A N 1
ATOM 702 C CA . HIS A 1 86 ? 30.999 1.427 -17.290 1.00 78.50 86 HIS A CA 1
ATOM 703 C C . HIS A 1 86 ? 31.260 0.077 -16.598 1.00 78.50 86 HIS A C 1
ATOM 705 O O . HIS A 1 86 ? 32.206 -0.017 -15.821 1.00 78.50 86 HIS A O 1
ATOM 711 N N . ASP A 1 87 ? 30.493 -0.963 -16.951 1.00 65.62 87 ASP A N 1
ATOM 712 C CA . ASP A 1 87 ? 30.746 -2.379 -16.629 1.00 65.62 87 ASP A CA 1
ATOM 713 C C . ASP A 1 87 ? 30.847 -2.674 -15.118 1.00 65.62 87 ASP A C 1
ATOM 715 O O . ASP A 1 87 ? 31.701 -3.425 -14.650 1.00 65.62 87 ASP A O 1
ATOM 719 N N . THR A 1 88 ? 29.960 -2.057 -14.330 1.00 61.34 88 THR A N 1
ATOM 720 C CA . THR A 1 88 ? 29.792 -2.338 -12.894 1.00 61.34 88 THR A CA 1
ATOM 721 C C . THR A 1 88 ? 28.549 -3.200 -12.667 1.00 61.34 88 THR A C 1
ATOM 723 O O . THR A 1 88 ? 27.608 -2.794 -11.982 1.00 61.34 88 THR A O 1
ATOM 726 N N . GLU A 1 89 ? 28.499 -4.371 -13.303 1.00 64.50 89 GLU A N 1
ATOM 727 C CA . GLU A 1 89 ? 27.361 -5.299 -13.230 1.00 64.50 89 GLU A CA 1
ATOM 728 C C . GLU A 1 89 ? 27.441 -6.236 -12.016 1.00 64.50 89 GLU A C 1
ATOM 730 O O . GLU A 1 89 ? 27.413 -7.461 -12.144 1.00 64.50 89 GLU A O 1
ATOM 735 N N . ASP A 1 90 ? 27.515 -5.672 -10.812 1.00 74.56 90 ASP A N 1
ATOM 736 C CA . ASP A 1 90 ? 27.441 -6.474 -9.591 1.00 74.56 90 ASP A CA 1
ATOM 737 C C . ASP A 1 90 ? 25.973 -6.711 -9.227 1.00 74.56 90 ASP A C 1
ATOM 739 O O . ASP A 1 90 ? 25.333 -5.919 -8.530 1.00 74.56 90 ASP A O 1
ATOM 743 N N . ALA A 1 91 ? 25.416 -7.808 -9.744 1.00 73.19 91 ALA A N 1
ATOM 744 C CA . ALA A 1 91 ? 24.097 -8.266 -9.336 1.00 73.19 91 ALA A CA 1
ATOM 745 C C . ALA A 1 91 ? 24.104 -8.693 -7.855 1.00 73.19 91 ALA A C 1
ATOM 747 O O . ALA A 1 91 ? 25.033 -9.353 -7.385 1.00 73.19 91 ALA A O 1
ATOM 748 N N . ASP A 1 92 ? 23.050 -8.337 -7.124 1.00 73.44 92 ASP A N 1
ATOM 749 C CA . ASP A 1 92 ? 22.853 -8.732 -5.733 1.00 73.44 92 ASP A CA 1
ATOM 750 C C . ASP A 1 92 ? 22.495 -10.228 -5.587 1.00 73.44 92 ASP A C 1
ATOM 752 O O . ASP A 1 92 ? 22.393 -10.983 -6.558 1.00 73.44 92 ASP A O 1
ATOM 756 N N . GLU A 1 93 ? 22.269 -10.685 -4.350 1.00 66.19 93 GLU A N 1
ATOM 757 C CA . GLU A 1 93 ? 21.878 -12.076 -4.064 1.00 66.19 93 GLU A CA 1
ATOM 758 C C . GLU A 1 93 ? 20.553 -12.496 -4.735 1.00 66.19 93 GLU A C 1
ATOM 760 O O . GLU A 1 93 ? 20.297 -13.691 -4.905 1.00 66.19 93 GLU A O 1
ATOM 765 N N . ALA A 1 94 ? 19.708 -11.534 -5.121 1.00 63.88 94 ALA A N 1
ATOM 766 C CA . ALA A 1 94 ? 18.461 -11.757 -5.846 1.00 63.88 94 ALA A CA 1
ATOM 767 C C . ALA A 1 94 ? 18.637 -11.697 -7.376 1.00 63.88 94 ALA A C 1
ATOM 769 O O . ALA A 1 94 ? 17.673 -11.940 -8.108 1.00 63.88 94 ALA A O 1
ATOM 770 N N . GLY A 1 95 ? 19.852 -11.426 -7.862 1.00 75.19 95 GLY A N 1
ATOM 771 C CA . GLY A 1 95 ? 20.177 -11.303 -9.278 1.00 75.19 95 GLY A CA 1
ATOM 772 C C . GLY A 1 95 ? 19.781 -9.958 -9.892 1.00 75.19 95 GLY A C 1
ATOM 773 O O . GLY A 1 95 ? 19.647 -9.883 -11.112 1.00 75.19 95 GLY A O 1
ATOM 774 N N . ALA A 1 96 ? 19.562 -8.918 -9.081 1.00 80.19 96 ALA A N 1
ATOM 775 C CA . ALA A 1 96 ? 19.227 -7.570 -9.536 1.00 80.19 96 ALA A CA 1
ATOM 776 C C . ALA A 1 96 ? 20.449 -6.641 -9.476 1.00 80.19 96 ALA A C 1
ATOM 778 O O . ALA A 1 96 ? 21.241 -6.712 -8.542 1.00 80.19 96 ALA A O 1
ATOM 779 N N . ILE A 1 97 ? 20.594 -5.742 -10.451 1.00 84.31 97 ILE A N 1
ATOM 780 C CA . ILE A 1 97 ? 21.702 -4.777 -10.499 1.00 84.31 97 ILE A CA 1
ATOM 781 C C . ILE A 1 97 ? 21.230 -3.456 -9.869 1.00 84.31 97 ILE A C 1
ATOM 783 O O . ILE A 1 97 ? 20.279 -2.854 -10.382 1.00 84.31 97 ILE A O 1
ATOM 787 N N . PRO A 1 98 ? 21.836 -2.983 -8.766 1.00 82.06 98 PRO A N 1
ATOM 788 C CA . PRO A 1 98 ? 21.421 -1.742 -8.118 1.00 82.06 98 PRO A CA 1
ATOM 789 C C . PRO A 1 98 ? 21.754 -0.540 -9.010 1.00 82.06 98 PRO A C 1
ATOM 791 O O . PRO A 1 98 ? 22.900 -0.365 -9.404 1.00 82.06 98 PRO A O 1
ATOM 794 N N . ILE A 1 99 ? 20.759 0.298 -9.326 1.00 83.38 99 ILE A N 1
ATOM 795 C CA . ILE A 1 99 ? 20.964 1.527 -10.121 1.00 83.38 99 ILE A CA 1
ATOM 796 C C . ILE A 1 99 ? 21.214 2.745 -9.238 1.00 83.38 99 ILE A C 1
ATOM 798 O O . ILE A 1 99 ? 21.941 3.670 -9.589 1.00 83.38 99 ILE A O 1
ATOM 802 N N . GLY A 1 100 ? 20.585 2.743 -8.078 1.00 77.69 100 GLY A N 1
ATOM 803 C CA . GLY A 1 100 ? 20.801 3.688 -7.004 1.00 77.69 100 GLY A CA 1
ATOM 804 C C . GLY A 1 100 ? 20.139 3.119 -5.767 1.00 77.69 100 GLY A C 1
ATOM 805 O O . GLY A 1 100 ? 19.755 1.949 -5.757 1.00 77.69 100 GLY A O 1
ATOM 806 N N . ASP A 1 101 ? 19.934 3.959 -4.760 1.00 67.12 101 ASP A N 1
ATOM 807 C CA . ASP A 1 101 ? 19.275 3.515 -3.539 1.00 67.12 101 ASP A CA 1
ATOM 808 C C . ASP A 1 101 ? 17.901 2.918 -3.897 1.00 67.12 101 ASP A C 1
ATOM 810 O O . ASP A 1 101 ? 17.612 1.755 -3.631 1.00 67.12 101 ASP A O 1
ATOM 814 N N . SER A 1 102 ? 17.063 3.689 -4.597 1.00 66.00 102 SER A N 1
ATOM 815 C CA . SER A 1 102 ? 15.633 3.382 -4.703 1.00 66.00 102 SER A CA 1
ATOM 816 C C . SER A 1 102 ? 15.199 2.557 -5.928 1.00 66.00 102 SER A C 1
ATOM 818 O O . SER A 1 102 ? 14.000 2.369 -6.160 1.00 66.00 102 SER A O 1
ATOM 820 N N . VAL A 1 103 ? 16.140 2.096 -6.756 1.00 77.69 103 VAL A N 1
ATOM 821 C CA . VAL A 1 103 ? 15.852 1.424 -8.032 1.00 77.69 103 VAL A CA 1
ATOM 822 C C . VAL A 1 103 ? 16.889 0.346 -8.308 1.00 77.69 103 VAL A C 1
ATOM 824 O O . VAL A 1 103 ? 18.087 0.600 -8.219 1.00 77.69 103 VAL A O 1
ATOM 827 N N . ALA A 1 104 ? 16.426 -0.829 -8.729 1.00 82.12 104 ALA A N 1
ATOM 828 C CA . ALA A 1 104 ? 17.277 -1.858 -9.306 1.00 82.12 104 ALA A CA 1
ATOM 829 C C . ALA A 1 104 ? 16.798 -2.258 -10.702 1.00 82.12 104 ALA A C 1
ATOM 831 O O . ALA A 1 104 ? 15.612 -2.210 -11.035 1.00 82.12 104 ALA A O 1
ATOM 832 N N . MET A 1 105 ? 17.746 -2.676 -11.526 1.00 86.38 105 MET A N 1
ATOM 833 C CA . MET A 1 105 ? 17.512 -3.283 -12.823 1.00 86.38 105 MET A CA 1
ATOM 834 C C . MET A 1 105 ? 17.381 -4.788 -12.636 1.00 86.38 105 MET A C 1
ATOM 836 O O . MET A 1 105 ? 18.309 -5.447 -12.175 1.00 86.38 105 MET A O 1
ATOM 840 N N . LEU A 1 106 ? 16.230 -5.341 -13.002 1.00 81.81 106 LEU A N 1
ATOM 841 C CA . LEU A 1 106 ? 16.001 -6.786 -12.920 1.00 81.81 106 LEU A CA 1
ATOM 842 C C . LEU A 1 106 ? 16.529 -7.526 -14.141 1.00 81.81 106 LEU A C 1
ATOM 844 O O . LEU A 1 106 ? 16.924 -8.683 -14.067 1.00 81.81 106 LEU A O 1
ATOM 848 N N . GLN A 1 107 ? 16.425 -6.874 -15.292 1.00 83.88 107 GLN A N 1
ATOM 849 C CA . GLN A 1 107 ? 16.787 -7.444 -16.572 1.00 83.88 107 GLN A CA 1
ATOM 850 C C . GLN A 1 107 ? 17.031 -6.309 -17.551 1.00 83.88 107 GLN A C 1
ATOM 852 O O . GLN A 1 107 ? 16.329 -5.296 -17.516 1.00 83.88 107 GLN A O 1
ATOM 857 N N . TYR A 1 108 ? 17.955 -6.514 -18.474 1.00 88.25 108 TYR A N 1
ATOM 858 C CA . TYR A 1 108 ? 18.066 -5.691 -19.661 1.00 88.25 108 TYR A CA 1
ATOM 859 C C . TYR A 1 108 ? 18.375 -6.556 -20.886 1.00 88.25 108 TYR A C 1
ATOM 861 O O . TYR A 1 108 ? 18.795 -7.706 -20.754 1.00 88.25 108 TYR A O 1
ATOM 869 N N . ASP A 1 109 ? 18.110 -6.021 -22.075 1.00 86.19 109 ASP A N 1
ATOM 870 C CA . ASP A 1 109 ? 18.464 -6.642 -23.352 1.00 86.19 109 ASP A CA 1
ATOM 871 C C . ASP A 1 109 ? 18.838 -5.570 -24.386 1.00 86.19 109 ASP A C 1
ATOM 873 O O . ASP A 1 109 ? 18.412 -4.413 -24.288 1.00 86.19 109 ASP A O 1
ATOM 877 N N . TRP A 1 110 ? 19.615 -5.960 -25.392 1.00 87.19 110 TRP A N 1
ATOM 878 C CA . TRP A 1 110 ? 20.015 -5.112 -26.508 1.00 87.19 110 TRP A CA 1
ATOM 879 C C . TRP A 1 110 ? 19.108 -5.357 -27.712 1.00 87.19 110 TRP A C 1
ATOM 881 O O . TRP A 1 110 ? 18.893 -6.485 -28.150 1.00 87.19 110 TRP A O 1
ATOM 891 N N . THR A 1 111 ? 18.601 -4.281 -28.307 1.00 87.94 111 THR A N 1
ATOM 892 C CA . THR A 1 111 ? 17.740 -4.343 -29.492 1.00 87.94 111 THR A CA 1
ATOM 893 C C . THR A 1 111 ? 18.151 -3.318 -30.544 1.00 87.94 111 THR A C 1
ATOM 895 O O . THR A 1 111 ? 18.907 -2.388 -30.266 1.00 87.94 111 THR A O 1
ATOM 898 N N . LEU A 1 112 ? 17.653 -3.481 -31.772 1.00 87.69 112 LEU A N 1
ATOM 899 C CA . LEU A 1 112 ? 17.867 -2.532 -32.865 1.00 87.69 112 LEU A CA 1
ATOM 900 C C . LEU A 1 112 ? 16.582 -1.763 -33.160 1.00 87.69 112 LEU A C 1
ATOM 902 O O . LEU A 1 112 ? 15.535 -2.342 -33.470 1.00 87.69 112 LEU A O 1
ATOM 906 N N . VAL A 1 113 ? 16.689 -0.438 -33.135 1.00 85.44 113 VAL A N 1
ATOM 907 C CA . VAL A 1 113 ? 15.580 0.468 -33.430 1.00 85.44 113 VAL A CA 1
ATOM 908 C C . VAL A 1 113 ? 15.900 1.271 -34.679 1.00 85.44 113 VAL A C 1
ATOM 910 O O . VAL A 1 113 ? 16.944 1.914 -34.768 1.00 85.44 113 VAL A O 1
ATOM 913 N N . THR A 1 114 ? 14.995 1.250 -35.656 1.00 86.19 114 THR A N 1
ATOM 914 C CA . THR A 1 114 ? 15.094 2.121 -36.829 1.00 86.19 114 THR A CA 1
ATOM 915 C C . THR A 1 114 ? 14.554 3.503 -36.473 1.00 86.19 114 THR A C 1
ATOM 917 O O . THR A 1 114 ? 13.375 3.655 -36.143 1.00 86.19 114 THR A O 1
ATOM 920 N N . CYS A 1 115 ? 15.427 4.506 -36.518 1.00 80.12 115 CYS A N 1
ATOM 921 C CA . CYS A 1 115 ? 15.104 5.891 -36.189 1.00 80.12 115 CYS A CA 1
ATOM 922 C C . CYS A 1 115 ? 14.488 6.645 -37.383 1.00 80.12 115 CYS A C 1
ATOM 924 O O . CYS A 1 115 ? 14.382 6.115 -38.490 1.00 80.12 115 CYS A O 1
ATOM 926 N N . ILE A 1 116 ? 14.086 7.904 -37.159 1.00 78.88 116 ILE A N 1
ATOM 927 C CA . ILE A 1 116 ? 13.421 8.759 -38.163 1.00 78.88 116 ILE A CA 1
ATOM 928 C C . ILE A 1 116 ? 14.255 8.994 -39.433 1.00 78.88 116 ILE A C 1
ATOM 930 O O . ILE A 1 116 ? 13.710 9.227 -40.507 1.00 78.88 116 ILE A O 1
ATOM 934 N N . ASP A 1 117 ? 15.575 8.904 -39.324 1.00 82.69 117 ASP A N 1
ATOM 935 C CA . ASP A 1 117 ? 16.523 9.019 -40.432 1.00 82.69 117 ASP A CA 1
ATOM 936 C C . ASP A 1 117 ? 16.753 7.692 -41.177 1.00 82.69 117 ASP A C 1
ATOM 938 O O . ASP A 1 117 ? 17.660 7.593 -42.000 1.00 82.69 117 ASP A O 1
ATOM 942 N N . ALA A 1 118 ? 15.935 6.671 -40.896 1.00 82.69 118 ALA A N 1
ATOM 943 C CA . ALA A 1 118 ? 16.046 5.310 -41.417 1.00 82.69 118 ALA A CA 1
ATOM 944 C C . ALA A 1 118 ? 17.355 4.584 -41.046 1.00 82.69 118 ALA A C 1
ATOM 946 O O . ALA A 1 118 ? 17.661 3.534 -41.615 1.00 82.69 118 ALA A O 1
ATOM 947 N N . VAL A 1 119 ? 18.107 5.093 -40.065 1.00 84.12 119 VAL A N 1
ATOM 948 C CA . VAL A 1 119 ? 19.300 4.430 -39.531 1.00 84.12 119 VAL A CA 1
ATOM 949 C C . VAL A 1 119 ? 18.902 3.550 -38.348 1.00 84.12 119 VAL A C 1
ATOM 951 O O . VAL A 1 119 ? 18.201 3.988 -37.434 1.00 84.12 119 VAL A O 1
ATOM 954 N N . ALA A 1 120 ? 19.340 2.289 -38.369 1.00 85.19 120 ALA A N 1
ATOM 955 C CA . ALA A 1 120 ? 19.179 1.375 -37.244 1.00 85.19 120 ALA A CA 1
ATOM 956 C C . ALA A 1 120 ? 20.254 1.655 -36.187 1.00 85.19 120 ALA A C 1
ATOM 958 O O . ALA A 1 120 ? 21.445 1.633 -36.502 1.00 85.19 120 ALA A O 1
ATOM 959 N N . ARG A 1 121 ? 19.836 1.908 -34.946 1.00 84.56 121 ARG A N 1
ATOM 960 C CA . ARG A 1 121 ? 20.728 2.149 -33.806 1.00 84.56 121 ARG A CA 1
ATOM 961 C C . ARG A 1 121 ? 20.516 1.089 -32.721 1.00 84.56 121 ARG A C 1
ATOM 963 O O . ARG A 1 121 ? 19.377 0.639 -32.552 1.00 84.56 121 ARG A O 1
ATOM 970 N N . PRO A 1 122 ? 21.579 0.676 -32.009 1.00 86.62 122 PRO A N 1
ATOM 971 C CA . PRO A 1 122 ? 21.439 -0.157 -30.826 1.00 86.62 122 PRO A CA 1
ATOM 972 C C . PRO A 1 122 ? 20.736 0.630 -29.717 1.00 86.62 122 PRO A C 1
ATOM 974 O O . PRO A 1 122 ? 20.998 1.814 -29.511 1.00 86.62 122 PRO A O 1
ATOM 977 N N . CYS A 1 123 ? 19.831 -0.035 -29.014 1.00 87.56 123 CYS A N 1
ATOM 978 C CA . CYS A 1 123 ? 19.148 0.488 -27.842 1.00 87.56 123 CYS A CA 1
ATOM 979 C C . CYS A 1 123 ? 19.163 -0.572 -26.746 1.00 87.56 123 CYS A C 1
ATOM 981 O O . CYS A 1 123 ? 19.029 -1.761 -27.038 1.00 87.56 123 CYS A O 1
ATOM 983 N N . VAL A 1 124 ? 19.258 -0.129 -25.496 1.00 89.25 124 VAL A N 1
ATOM 984 C CA . VAL A 1 124 ? 19.025 -0.997 -24.343 1.00 89.25 124 VAL A CA 1
ATOM 985 C C . VAL A 1 124 ? 17.568 -0.899 -23.930 1.00 89.25 124 VAL A C 1
ATOM 987 O O . VAL A 1 124 ? 16.986 0.186 -23.885 1.00 89.25 124 VAL A O 1
ATOM 990 N N . VAL A 1 125 ? 16.980 -2.046 -23.620 1.00 88.50 125 VAL A N 1
ATOM 991 C CA . VAL A 1 125 ? 15.653 -2.155 -23.030 1.00 88.50 125 VAL A CA 1
ATOM 992 C C . VAL A 1 125 ? 15.824 -2.736 -21.640 1.00 88.50 125 VAL A C 1
ATOM 994 O O . VAL A 1 125 ? 16.196 -3.896 -21.508 1.00 88.50 125 VAL A O 1
ATOM 997 N N . ALA A 1 126 ? 15.553 -1.937 -20.612 1.00 88.19 126 ALA A N 1
ATOM 998 C CA . ALA A 1 126 ? 15.720 -2.336 -19.221 1.00 88.19 126 ALA A CA 1
ATOM 999 C C . ALA A 1 126 ? 14.367 -2.455 -18.509 1.00 88.19 126 ALA A C 1
ATOM 1001 O O . ALA A 1 126 ? 13.476 -1.621 -18.683 1.00 88.19 126 ALA A O 1
ATOM 1002 N N . HIS A 1 127 ? 14.225 -3.494 -17.689 1.00 84.81 127 HIS A N 1
ATOM 1003 C CA . HIS A 1 127 ? 13.144 -3.641 -16.728 1.00 84.81 127 HIS A CA 1
ATOM 1004 C C . HIS A 1 127 ? 13.627 -3.134 -15.375 1.00 84.81 127 HIS A C 1
ATOM 1006 O O . HIS A 1 127 ? 14.391 -3.799 -14.671 1.00 84.81 127 HIS A O 1
ATOM 1012 N N . LEU A 1 128 ? 13.169 -1.936 -15.036 1.00 83.31 128 LEU A N 1
ATOM 1013 C CA . LEU A 1 128 ? 13.490 -1.291 -13.777 1.00 83.31 128 LEU A CA 1
ATOM 1014 C C . LEU A 1 128 ? 12.417 -1.615 -12.747 1.00 83.31 128 LEU A C 1
ATOM 1016 O O . LEU A 1 128 ? 11.223 -1.454 -13.003 1.00 83.31 128 LEU A O 1
ATOM 1020 N N . MET A 1 129 ? 12.855 -2.043 -11.574 1.00 76.81 129 MET A N 1
ATOM 1021 C CA . MET A 1 129 ? 12.028 -2.166 -10.390 1.00 76.81 129 MET A CA 1
ATOM 1022 C C . MET A 1 129 ? 12.407 -1.037 -9.441 1.00 76.81 129 MET A C 1
ATOM 1024 O O . MET A 1 129 ? 13.573 -0.872 -9.095 1.00 76.81 129 MET A O 1
ATOM 1028 N N . GLY A 1 130 ? 11.422 -0.261 -8.995 1.00 66.75 130 GLY A N 1
ATOM 1029 C CA . GLY A 1 130 ? 11.624 0.637 -7.864 1.00 66.75 130 GLY A CA 1
ATOM 1030 C C . GLY A 1 130 ? 11.930 -0.190 -6.616 1.00 66.75 130 GLY A C 1
ATOM 1031 O O . GLY A 1 130 ? 11.017 -0.706 -5.973 1.00 66.75 130 GLY A O 1
ATOM 1032 N N . CYS A 1 131 ? 13.206 -0.353 -6.285 1.00 48.94 131 CYS A N 1
ATOM 1033 C CA . CYS A 1 131 ? 13.643 -0.910 -5.020 1.00 48.94 131 CYS A CA 1
ATOM 1034 C C . CYS A 1 131 ? 13.494 0.169 -3.966 1.00 48.94 131 CYS A C 1
ATOM 1036 O O . CYS A 1 131 ? 14.453 0.850 -3.683 1.00 48.94 131 CYS A O 1
ATOM 1038 N N . THR A 1 132 ? 12.318 0.365 -3.377 1.00 43.75 132 THR A N 1
ATOM 1039 C CA . THR A 1 132 ? 12.151 1.323 -2.269 1.00 43.75 132 THR A CA 1
ATOM 1040 C C . THR A 1 132 ? 13.158 1.058 -1.139 1.00 43.75 132 THR A C 1
ATOM 1042 O O . THR A 1 132 ? 12.889 0.258 -0.238 1.00 43.75 132 THR A O 1
ATOM 1045 N N . THR A 1 133 ? 14.306 1.727 -1.171 1.00 41.97 133 THR A N 1
ATOM 1046 C CA . THR A 1 133 ? 15.190 1.932 -0.034 1.00 41.97 133 THR A CA 1
ATOM 1047 C C . THR A 1 133 ? 14.788 3.251 0.612 1.00 41.97 133 THR A C 1
ATOM 1049 O O . THR A 1 133 ? 14.893 4.325 0.022 1.00 41.97 133 THR A O 1
ATOM 1052 N N . GLY A 1 134 ? 14.321 3.174 1.849 1.00 39.53 134 GLY A N 1
ATOM 1053 C CA . GLY A 1 134 ? 14.477 4.282 2.787 1.00 39.53 134 GLY A CA 1
ATOM 1054 C C . GLY A 1 134 ? 13.467 5.430 2.756 1.00 39.53 134 GLY A C 1
ATOM 1055 O O . GLY A 1 134 ? 13.531 6.246 3.668 1.00 39.53 134 GLY A O 1
ATOM 1056 N N . SER A 1 135 ? 12.499 5.494 1.836 1.00 40.59 135 SER A N 1
ATOM 1057 C CA . SER A 1 135 ? 11.233 6.174 2.157 1.00 40.59 135 SER A CA 1
ATOM 1058 C C . SER A 1 135 ? 10.281 5.130 2.720 1.00 40.59 135 SER A C 1
ATOM 1060 O O . SER A 1 135 ? 10.142 4.062 2.119 1.00 40.59 135 SER A O 1
ATOM 1062 N N . GLU A 1 136 ? 9.663 5.420 3.865 1.00 43.28 136 GLU A N 1
ATOM 1063 C CA . GLU A 1 136 ? 8.519 4.691 4.422 1.00 43.28 136 GLU A CA 1
ATOM 1064 C C . GLU A 1 136 ? 7.711 4.050 3.293 1.00 43.28 136 GLU A C 1
ATOM 1066 O O . GLU A 1 136 ? 7.197 4.736 2.407 1.00 43.28 136 GLU A O 1
ATOM 1071 N N . ARG A 1 137 ? 7.691 2.716 3.250 1.00 53.81 137 ARG A N 1
ATOM 1072 C CA . ARG A 1 137 ? 6.854 2.014 2.289 1.00 53.81 137 ARG A CA 1
ATOM 1073 C C . ARG A 1 137 ? 5.436 2.503 2.554 1.00 53.81 137 ARG A C 1
ATOM 1075 O O . ARG A 1 137 ? 4.944 2.332 3.666 1.00 53.81 137 ARG A O 1
ATOM 1082 N N . ASP A 1 138 ? 4.809 3.083 1.536 1.00 74.81 138 ASP A N 1
ATOM 1083 C CA . ASP A 1 138 ? 3.393 3.468 1.455 1.00 74.81 138 ASP A CA 1
ATOM 1084 C C . ASP A 1 138 ? 2.495 2.207 1.496 1.00 74.81 138 ASP A C 1
ATOM 1086 O O . ASP A 1 138 ? 1.597 1.987 0.685 1.00 74.81 138 ASP A O 1
ATOM 1090 N N . LEU A 1 139 ? 2.803 1.305 2.421 1.00 89.81 139 LEU A N 1
ATOM 1091 C CA . LEU A 1 139 ? 2.157 0.043 2.665 1.00 89.81 139 LEU A CA 1
ATOM 1092 C C . LEU A 1 139 ? 1.335 0.189 3.931 1.00 89.81 139 LEU A C 1
ATOM 1094 O O . LEU A 1 139 ? 1.800 0.633 4.978 1.00 89.81 139 LEU A O 1
ATOM 1098 N N . VAL A 1 140 ? 0.083 -0.213 3.821 1.00 95.25 140 VAL A N 1
ATOM 1099 C CA . VAL A 1 140 ? -0.872 -0.165 4.913 1.00 95.25 140 VAL A CA 1
ATOM 1100 C C . VAL A 1 140 ? -1.143 -1.584 5.352 1.00 95.25 140 VAL A C 1
ATOM 1102 O O . VAL A 1 140 ? -1.644 -2.390 4.568 1.00 95.25 140 VAL A O 1
ATOM 1105 N N . LEU A 1 141 ? -0.817 -1.893 6.604 1.00 96.31 141 LEU A N 1
ATOM 1106 C CA . LEU A 1 141 ? -1.042 -3.221 7.158 1.00 96.31 141 LEU A CA 1
ATOM 1107 C C . LEU A 1 141 ? -2.541 -3.531 7.135 1.00 96.31 141 LEU A C 1
ATOM 1109 O O . LEU A 1 141 ? -3.345 -2.812 7.724 1.00 96.31 141 LEU A O 1
ATOM 1113 N N . ALA A 1 142 ? -2.922 -4.608 6.463 1.00 97.12 142 ALA A N 1
ATOM 1114 C CA . ALA A 1 142 ? -4.296 -5.077 6.407 1.00 97.12 142 ALA A CA 1
ATOM 1115 C C . ALA A 1 142 ? -4.557 -6.045 7.571 1.00 97.12 142 ALA A C 1
ATOM 1117 O O . ALA A 1 142 ? -4.305 -7.243 7.477 1.00 97.12 142 ALA A O 1
ATOM 1118 N N . ASP A 1 143 ? -5.068 -5.529 8.686 1.00 96.56 143 ASP A N 1
ATOM 1119 C CA . ASP A 1 143 ? -5.221 -6.308 9.913 1.00 96.56 143 ASP A CA 1
ATOM 1120 C C . ASP A 1 143 ? -6.683 -6.704 10.166 1.00 96.56 143 ASP A C 1
ATOM 1122 O O . ASP A 1 143 ? -7.604 -5.884 10.150 1.00 96.56 143 ASP A O 1
ATOM 1126 N N . SER A 1 144 ? -6.895 -7.995 10.415 1.00 95.19 144 SER A N 1
ATOM 1127 C CA . SER A 1 144 ? -8.194 -8.551 10.805 1.00 95.19 144 SER A CA 1
ATOM 1128 C C . SER A 1 144 ? -8.526 -8.357 12.287 1.00 95.19 144 SER A C 1
ATOM 1130 O O . SER A 1 144 ? -9.703 -8.399 12.641 1.00 95.19 144 SER A O 1
ATOM 1132 N N . GLY A 1 145 ? -7.523 -8.112 13.137 1.00 94.19 145 GLY A N 1
ATOM 1133 C CA . GLY A 1 145 ? -7.692 -7.777 14.552 1.00 94.19 145 GLY A CA 1
ATOM 1134 C C . GLY A 1 145 ? -7.993 -6.297 14.803 1.00 94.19 145 GLY A C 1
ATOM 1135 O O . GLY A 1 145 ? -8.520 -5.945 15.860 1.00 94.19 145 GLY A O 1
ATOM 1136 N N . ALA A 1 146 ? -7.709 -5.423 13.835 1.00 95.31 146 ALA A N 1
ATOM 1137 C CA . ALA A 1 146 ? -7.996 -4.000 13.940 1.00 95.31 146 ALA A CA 1
ATOM 1138 C C . ALA A 1 146 ? -9.494 -3.707 13.741 1.00 95.31 146 ALA A C 1
ATOM 1140 O O . ALA A 1 146 ? -10.116 -4.123 12.762 1.00 95.31 146 ALA A O 1
ATOM 1141 N N . ASN A 1 147 ? -10.069 -2.924 14.659 1.00 94.94 147 ASN A N 1
ATOM 1142 C CA . ASN A 1 147 ? -11.485 -2.532 14.622 1.00 94.94 147 ASN A CA 1
ATOM 1143 C C . ASN A 1 147 ? -11.732 -1.177 13.944 1.00 94.94 147 ASN A C 1
ATOM 1145 O O . ASN A 1 147 ? -12.851 -0.891 13.516 1.00 94.94 147 ASN A O 1
ATOM 1149 N N . GLU A 1 148 ? -10.703 -0.338 13.876 1.00 95.31 148 GLU A N 1
ATOM 1150 C CA . GLU A 1 148 ? -10.753 1.031 13.368 1.00 95.31 148 GLU A CA 1
ATOM 1151 C C . GLU A 1 148 ? -9.549 1.266 12.450 1.00 95.31 148 GLU A C 1
ATOM 1153 O O . GLU A 1 148 ? -8.547 0.555 12.533 1.00 95.31 148 GLU A O 1
ATOM 1158 N N . VAL A 1 149 ? -9.638 2.270 11.576 1.00 97.12 149 VAL A N 1
ATOM 1159 C CA . VAL A 1 149 ? -8.481 2.717 10.785 1.00 97.12 149 VAL A CA 1
ATOM 1160 C C . VAL A 1 149 ? -7.485 3.375 11.724 1.00 97.12 149 VAL A C 1
ATOM 1162 O O . VAL A 1 149 ? -7.834 4.366 12.369 1.00 97.12 149 VAL A O 1
ATOM 1165 N N . ILE A 1 150 ? -6.260 2.855 11.778 1.00 96.62 150 ILE A N 1
ATOM 1166 C CA . ILE A 1 150 ? -5.181 3.435 12.578 1.00 96.62 150 ILE A CA 1
ATOM 1167 C C . ILE A 1 150 ? -4.245 4.196 11.655 1.00 96.62 150 ILE A C 1
ATOM 1169 O O . ILE A 1 150 ? -3.900 3.729 10.567 1.00 96.62 150 ILE A O 1
ATOM 1173 N N . ARG A 1 151 ? -3.845 5.382 12.105 1.00 94.25 151 ARG A N 1
ATOM 1174 C CA . ARG A 1 151 ? -2.863 6.209 11.422 1.00 94.25 151 ARG A CA 1
ATOM 1175 C C . ARG A 1 151 ? -1.780 6.710 12.371 1.00 94.25 151 ARG A C 1
ATOM 1177 O O . ARG A 1 151 ? -2.098 7.000 13.533 1.00 94.25 151 ARG A O 1
ATOM 1184 N N . PRO A 1 152 ? -0.569 6.951 11.849 1.00 91.75 152 PRO A N 1
ATOM 1185 C CA . PRO A 1 152 ? 0.465 7.683 12.559 1.00 91.75 152 PRO A CA 1
ATOM 1186 C C . PRO A 1 152 ? -0.039 9.041 13.059 1.00 91.75 152 PRO A C 1
ATOM 1188 O O . PRO A 1 152 ? -0.808 9.748 12.382 1.00 91.75 152 PRO A O 1
ATOM 1191 N N . ALA A 1 153 ? 0.393 9.413 14.260 1.00 87.56 153 ALA A N 1
ATOM 1192 C CA . ALA A 1 153 ? 0.174 10.730 14.834 1.00 87.56 153 ALA A CA 1
ATOM 1193 C C . ALA A 1 153 ? 1.489 11.298 15.365 1.00 87.56 153 ALA A C 1
ATOM 1195 O O . ALA A 1 153 ? 2.273 10.592 15.993 1.00 87.56 153 ALA A O 1
ATOM 1196 N N . GLN A 1 154 ? 1.682 12.598 15.152 1.00 81.19 154 GLN A N 1
ATOM 1197 C CA . GLN A 1 154 ? 2.687 13.361 15.886 1.00 81.19 154 GLN A CA 1
ATOM 1198 C C . GLN A 1 154 ? 2.264 13.493 17.359 1.00 81.19 154 GLN A C 1
ATOM 1200 O O . GLN A 1 154 ? 1.103 13.255 17.700 1.00 81.19 154 GLN A O 1
ATOM 1205 N N . ASP A 1 155 ? 3.180 13.940 18.219 1.00 77.50 155 ASP A N 1
ATOM 1206 C CA . ASP A 1 155 ? 2.949 14.081 19.667 1.00 77.50 155 ASP A CA 1
ATOM 1207 C C . ASP A 1 155 ? 1.789 15.025 20.029 1.00 77.50 155 ASP A C 1
ATOM 1209 O O . ASP A 1 155 ? 1.278 15.003 21.149 1.00 77.50 155 ASP A O 1
ATOM 1213 N N . GLN A 1 156 ? 1.356 15.870 19.090 1.00 80.06 156 GLN A N 1
ATOM 1214 C CA . GLN A 1 156 ? 0.254 16.799 19.304 1.00 80.06 156 GLN A CA 1
ATOM 1215 C C . GLN A 1 156 ? -1.101 16.216 18.864 1.00 80.06 156 GLN A C 1
ATOM 1217 O O . GLN A 1 156 ? -1.205 15.615 17.789 1.00 80.06 156 GLN A O 1
ATOM 1222 N N . PRO A 1 157 ? -2.182 16.463 19.635 1.00 84.19 157 PRO A N 1
ATOM 1223 C CA . PRO A 1 157 ? -3.522 16.025 19.274 1.00 84.19 157 PRO A CA 1
ATOM 1224 C C . PRO A 1 157 ? -3.939 16.598 17.914 1.00 84.19 157 PRO A C 1
ATOM 1226 O O . PRO A 1 157 ? -3.887 17.818 17.718 1.00 84.19 157 PRO A O 1
ATOM 1229 N N . PRO A 1 158 ? -4.452 15.774 16.987 1.00 86.75 158 PRO A N 1
ATOM 1230 C CA . PRO A 1 158 ? -4.999 16.280 15.741 1.00 86.75 158 PRO A CA 1
ATOM 1231 C C . PRO A 1 158 ? -6.158 17.256 15.994 1.00 86.75 158 PRO A C 1
ATOM 1233 O O . PRO A 1 158 ? -6.968 17.042 16.907 1.00 86.75 158 PRO A O 1
ATOM 1236 N N . PRO A 1 159 ? -6.320 18.296 15.162 1.00 86.75 159 PRO A N 1
ATOM 1237 C CA . PRO A 1 159 ? -7.400 19.255 15.331 1.00 86.75 159 PRO A CA 1
ATOM 1238 C C . PRO A 1 159 ? -8.762 18.564 15.229 1.00 86.75 159 PRO A C 1
ATOM 1240 O O . PRO A 1 159 ? -8.997 17.732 14.352 1.00 86.75 159 PRO A O 1
ATOM 1243 N N . ARG A 1 160 ? -9.698 18.961 16.101 1.00 88.31 160 ARG A N 1
ATOM 1244 C CA . ARG A 1 160 ? -11.081 18.443 16.133 1.00 88.31 160 ARG A CA 1
ATOM 1245 C C . ARG A 1 160 ? -11.173 16.928 16.377 1.00 88.31 160 ARG A C 1
ATOM 1247 O O . ARG A 1 160 ? -12.138 16.305 15.925 1.00 88.31 160 ARG A O 1
ATOM 1254 N N . SER A 1 161 ? -10.195 16.365 17.079 1.00 93.38 161 SER A N 1
ATOM 1255 C CA . SER A 1 161 ? -10.216 14.985 17.556 1.00 93.38 161 SER A CA 1
ATOM 1256 C C . SER A 1 161 ? -10.770 14.879 18.980 1.00 93.38 161 SER A C 1
ATOM 1258 O O . SER A 1 161 ? -10.925 15.878 19.684 1.00 93.38 161 SER A O 1
ATOM 1260 N N . MET A 1 162 ? -11.112 13.658 19.378 1.00 94.44 162 MET A N 1
ATOM 1261 C CA . MET A 1 162 ? -11.507 13.300 20.737 1.00 94.44 162 MET A CA 1
ATOM 1262 C C . MET A 1 162 ? -10.523 12.261 21.259 1.00 94.44 162 MET A C 1
ATOM 1264 O O . MET A 1 162 ? -10.288 11.261 20.580 1.00 94.44 162 MET 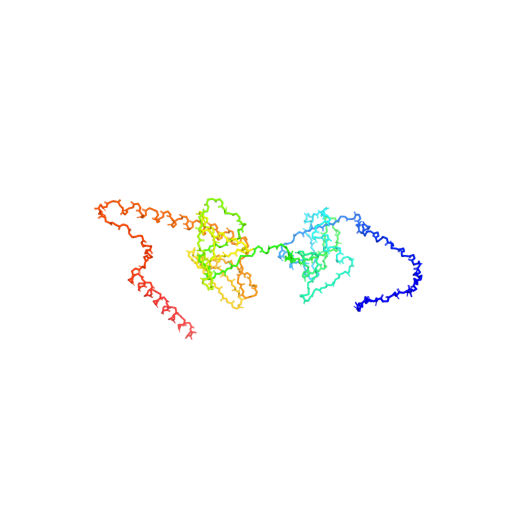A O 1
ATOM 1268 N N . GLN A 1 163 ? -9.954 12.489 22.441 1.00 95.56 163 GLN A N 1
ATOM 1269 C CA . GLN A 1 163 ? -9.089 11.501 23.079 1.00 95.56 163 GLN A CA 1
ATOM 1270 C C . GLN A 1 163 ? -9.902 10.251 23.433 1.00 95.56 163 GLN A C 1
ATOM 1272 O O . GLN A 1 163 ? -11.008 10.359 23.966 1.00 95.56 163 GLN A O 1
ATOM 1277 N N . VAL A 1 164 ? -9.365 9.082 23.099 1.00 96.19 164 VAL A N 1
ATOM 1278 C CA . VAL A 1 164 ? -9.942 7.772 23.404 1.00 96.19 164 VAL A CA 1
ATOM 1279 C C . VAL A 1 164 ? -8.832 6.795 23.772 1.00 96.19 164 VAL A C 1
ATOM 1281 O O . VAL A 1 164 ? -7.725 6.879 23.236 1.00 96.19 164 VAL A O 1
ATOM 1284 N N . ASP A 1 165 ? -9.139 5.844 24.645 1.00 96.19 165 ASP A N 1
ATOM 1285 C CA . ASP A 1 165 ? -8.212 4.766 24.977 1.00 96.19 165 ASP A CA 1
ATOM 1286 C C . ASP A 1 165 ? -8.326 3.658 23.925 1.00 96.19 165 ASP A C 1
ATOM 1288 O O . ASP A 1 165 ? -9.417 3.148 23.651 1.00 96.19 165 ASP A O 1
ATOM 1292 N N . LEU A 1 166 ? -7.198 3.314 23.305 1.00 95.31 166 LEU A N 1
ATOM 1293 C CA . LEU A 1 166 ? -7.078 2.198 22.375 1.00 95.31 166 LEU A CA 1
ATOM 1294 C C . LEU A 1 166 ? -6.542 0.985 23.134 1.00 95.31 166 LEU A C 1
ATOM 1296 O O . LEU A 1 166 ? -5.446 1.036 23.686 1.00 95.31 166 LEU A O 1
ATOM 1300 N N . THR A 1 167 ? -7.304 -0.107 23.141 1.00 95.44 167 THR A N 1
ATOM 1301 C CA . THR A 1 167 ? -6.855 -1.392 23.686 1.00 95.44 167 THR A CA 1
ATOM 1302 C C . THR A 1 167 ? -6.059 -2.156 22.631 1.00 95.44 167 THR A C 1
ATOM 1304 O O . THR A 1 167 ? -6.583 -2.439 21.553 1.00 95.44 167 THR A O 1
ATOM 1307 N N . LEU A 1 168 ? -4.805 -2.480 22.938 1.00 93.25 168 LEU A N 1
ATOM 1308 C CA . LEU A 1 168 ? -3.918 -3.273 22.091 1.00 93.25 168 LEU A CA 1
ATOM 1309 C C . LEU A 1 168 ? -4.187 -4.777 22.246 1.00 93.25 168 LEU A C 1
ATOM 1311 O O . LEU A 1 168 ? -4.937 -5.216 23.120 1.00 93.25 168 LEU A O 1
ATOM 1315 N N . ALA A 1 169 ? -3.555 -5.582 21.389 1.00 89.06 169 ALA A N 1
ATOM 1316 C CA . ALA A 1 169 ? -3.732 -7.035 21.368 1.00 89.06 169 ALA A CA 1
ATOM 1317 C C . ALA A 1 169 ? -3.296 -7.732 22.672 1.00 89.06 169 ALA A C 1
ATOM 1319 O O . ALA A 1 169 ? -3.836 -8.780 23.017 1.00 89.06 169 ALA A O 1
ATOM 1320 N N . ASP A 1 170 ? -2.354 -7.146 23.413 1.00 92.88 170 ASP A N 1
ATOM 1321 C CA . ASP A 1 170 ? -1.914 -7.628 24.727 1.00 92.88 170 ASP A CA 1
ATOM 1322 C C . ASP A 1 170 ? -2.857 -7.214 25.878 1.00 92.88 170 ASP A C 1
ATOM 1324 O O . ASP A 1 170 ? -2.624 -7.562 27.035 1.00 92.88 170 ASP A O 1
ATOM 1328 N N . GLY A 1 171 ? -3.931 -6.480 25.568 1.00 94.69 171 GLY A N 1
ATOM 1329 C CA . GLY A 1 171 ? -4.896 -5.954 26.529 1.00 94.69 171 GLY A CA 1
ATOM 1330 C C . GLY A 1 171 ? -4.481 -4.636 27.186 1.00 94.69 171 GLY A C 1
ATOM 1331 O O . GLY A 1 171 ? -5.261 -4.088 27.968 1.00 94.69 171 GLY A O 1
ATOM 1332 N N . SER A 1 172 ? -3.294 -4.103 26.881 1.00 95.56 172 SER A N 1
ATOM 1333 C CA . SER A 1 172 ? -2.875 -2.788 27.365 1.00 95.56 172 SER A CA 1
ATOM 1334 C C . SER A 1 172 ? -3.705 -1.675 26.721 1.00 95.56 172 SER A C 1
ATOM 1336 O O . SER A 1 172 ? -4.229 -1.823 25.617 1.00 95.56 172 SER A O 1
ATOM 1338 N N . ALA A 1 173 ? -3.856 -0.555 27.427 1.00 95.81 173 ALA A N 1
ATOM 1339 C CA . ALA A 1 173 ? -4.551 0.622 26.923 1.00 95.81 173 ALA A CA 1
ATOM 1340 C C . ALA A 1 173 ? -3.547 1.749 26.680 1.00 95.81 173 ALA A C 1
ATOM 1342 O O . ALA A 1 173 ? -2.775 2.093 27.577 1.00 95.81 173 ALA A O 1
ATOM 1343 N N . ILE A 1 174 ? -3.587 2.336 25.486 1.00 95.06 174 ILE A N 1
ATOM 1344 C CA . ILE A 1 174 ? -2.771 3.494 25.119 1.00 95.06 174 ILE A CA 1
ATOM 1345 C C . ILE A 1 174 ? -3.660 4.688 24.745 1.00 95.06 174 ILE A C 1
ATOM 1347 O O . ILE A 1 174 ? -4.741 4.499 24.175 1.00 95.06 174 ILE A O 1
ATOM 1351 N N . PRO A 1 175 ? -3.231 5.929 25.034 1.00 95.25 175 PRO A N 1
ATOM 1352 C CA . PRO A 1 175 ? -3.967 7.110 24.610 1.00 95.25 175 PRO A CA 1
ATOM 1353 C C . PRO A 1 175 ? -3.911 7.254 23.085 1.00 95.25 175 PRO A C 1
ATOM 1355 O O . PRO A 1 175 ? -2.856 7.141 22.465 1.00 95.25 175 PRO A O 1
ATOM 1358 N N . SER A 1 176 ? -5.053 7.550 22.472 1.00 96.19 176 SER A N 1
ATOM 1359 C CA . SER A 1 176 ? -5.171 7.811 21.036 1.00 96.19 176 SER A CA 1
ATOM 1360 C C . SER A 1 176 ? -6.196 8.912 20.761 1.00 96.19 176 SER A C 1
ATOM 1362 O O . SER A 1 176 ? -6.923 9.351 21.656 1.00 96.19 176 SER A O 1
ATOM 1364 N N . TYR A 1 177 ? -6.267 9.385 19.518 1.00 96.69 177 TYR A N 1
ATOM 1365 C CA . TYR A 1 177 ? -7.157 10.479 19.133 1.00 96.69 177 TYR A CA 1
ATOM 1366 C C . TYR A 1 177 ? -8.075 10.075 17.984 1.00 96.69 177 TYR A C 1
ATOM 1368 O O . TYR A 1 177 ? -7.638 9.897 16.847 1.00 96.69 177 TYR A O 1
ATOM 1376 N N . ARG A 1 178 ? -9.379 9.995 18.255 1.00 96.19 178 ARG A N 1
ATOM 1377 C CA . ARG A 1 178 ? -10.396 9.687 17.249 1.00 96.19 178 ARG A CA 1
ATOM 1378 C C . ARG A 1 178 ? -10.754 10.927 16.436 1.00 96.19 178 ARG A C 1
ATOM 1380 O O . ARG A 1 178 ? -11.164 11.950 16.987 1.00 96.19 178 ARG A O 1
ATOM 1387 N N . SER A 1 179 ? -10.639 10.832 15.117 1.00 94.31 179 SER A N 1
ATOM 1388 C CA . SER A 1 179 ? -11.014 11.887 14.178 1.00 94.31 179 SER A CA 1
ATOM 1389 C C . SER A 1 179 ? -12.531 11.937 13.946 1.00 94.31 179 SER A C 1
ATOM 1391 O O . SER A 1 179 ? -13.293 11.040 14.317 1.00 94.31 179 SER A O 1
ATOM 1393 N N . ARG A 1 180 ? -13.001 12.998 13.277 1.00 91.62 180 ARG A N 1
ATOM 1394 C CA . ARG A 1 180 ? -14.409 13.105 12.849 1.00 91.62 180 ARG A CA 1
ATOM 1395 C C . ARG A 1 180 ? -14.800 12.071 11.793 1.00 91.62 180 ARG A C 1
ATOM 1397 O O . ARG A 1 180 ? -15.993 11.809 11.643 1.00 91.62 180 ARG A O 1
ATOM 1404 N N . ASP A 1 181 ? -13.813 11.510 11.107 1.00 91.12 181 ASP A N 1
ATOM 1405 C CA . ASP A 1 181 ? -13.972 10.508 10.057 1.00 91.12 181 ASP A CA 1
ATOM 1406 C C . ASP A 1 181 ? -13.896 9.071 10.589 1.00 91.12 181 ASP A C 1
ATOM 1408 O O . ASP A 1 181 ? -14.085 8.139 9.817 1.00 91.12 181 ASP A O 1
ATOM 1412 N N . GLY A 1 182 ? -13.685 8.895 11.900 1.00 91.44 182 GLY A N 1
ATOM 1413 C CA . GLY A 1 182 ? -13.667 7.584 12.559 1.00 91.44 182 GLY A CA 1
ATOM 1414 C C . GLY A 1 182 ? -12.281 6.956 12.680 1.00 91.44 182 GLY A C 1
ATOM 1415 O O . GLY A 1 182 ? -12.151 5.899 13.277 1.00 91.44 182 GLY A O 1
ATOM 1416 N N . GLU A 1 183 ? -11.243 7.621 12.178 1.00 95.69 183 GLU A N 1
ATOM 1417 C CA . GLU A 1 183 ? -9.856 7.147 12.256 1.00 95.69 183 GLU A CA 1
ATOM 1418 C C . GLU A 1 183 ? -9.268 7.381 13.650 1.00 95.69 183 GLU A C 1
ATOM 1420 O O . GLU A 1 183 ? -9.538 8.413 14.271 1.00 95.69 183 GLU A O 1
ATOM 1425 N N . LEU A 1 184 ? -8.420 6.466 14.113 1.00 96.56 184 LEU A N 1
ATOM 1426 C CA . LEU A 1 184 ? -7.625 6.600 15.328 1.00 96.56 184 LEU A CA 1
ATOM 1427 C C . LEU A 1 184 ? -6.208 7.041 14.973 1.00 96.56 184 LEU A C 1
ATOM 1429 O O . LEU A 1 184 ? -5.480 6.348 14.270 1.00 96.56 184 LEU A O 1
ATOM 1433 N N . ALA A 1 185 ? -5.817 8.208 15.468 1.00 95.56 185 ALA A N 1
ATOM 1434 C CA . ALA A 1 185 ? -4.451 8.692 15.387 1.00 95.56 185 ALA A CA 1
ATOM 1435 C C . ALA A 1 185 ? -3.699 8.242 16.648 1.00 95.56 185 ALA A C 1
ATOM 1437 O O . ALA A 1 185 ? -4.108 8.599 17.758 1.00 95.56 185 ALA A O 1
ATOM 1438 N N . VAL A 1 186 ? -2.641 7.450 16.477 1.00 95.00 186 VAL A N 1
ATOM 1439 C CA . VAL A 1 186 ? -1.886 6.837 17.580 1.00 95.00 186 VAL A CA 1
ATOM 1440 C C . VAL A 1 186 ? -0.491 7.470 17.664 1.00 95.00 186 VAL A C 1
ATOM 1442 O O . VAL A 1 186 ? 0.278 7.340 16.710 1.00 95.00 186 VAL A O 1
ATOM 1445 N N . PRO A 1 187 ? -0.157 8.175 18.764 1.00 91.56 187 PRO A N 1
ATOM 1446 C CA . PRO A 1 187 ? 1.177 8.741 18.962 1.00 91.56 187 PRO A CA 1
ATOM 1447 C C . PRO A 1 187 ? 2.254 7.655 18.995 1.00 91.56 187 PRO A C 1
ATOM 1449 O O . PRO A 1 187 ? 2.054 6.604 19.601 1.00 91.56 187 PRO A O 1
ATOM 1452 N N . GLY A 1 188 ? 3.390 7.910 18.346 1.00 87.69 188 GLY A N 1
ATOM 1453 C CA . GLY A 1 188 ? 4.518 6.971 18.294 1.00 87.69 188 GLY A CA 1
ATOM 1454 C C . GLY A 1 188 ? 4.319 5.765 17.369 1.00 87.69 188 GLY A C 1
ATOM 1455 O O . GLY A 1 188 ? 5.211 4.930 17.277 1.00 87.69 188 GLY A O 1
ATOM 1456 N N . SER A 1 189 ? 3.181 5.666 16.676 1.00 87.88 189 SER A N 1
ATOM 1457 C CA . SER A 1 189 ? 3.003 4.710 15.582 1.00 87.88 189 SER A CA 1
ATOM 1458 C C . SER A 1 189 ? 3.596 5.278 14.292 1.00 87.88 189 SER A C 1
ATOM 1460 O O . SER A 1 189 ? 3.347 6.438 13.964 1.00 87.88 189 SER A O 1
ATOM 1462 N N . ASP A 1 190 ? 4.344 4.454 13.564 1.00 87.12 190 ASP A N 1
ATOM 1463 C CA . ASP A 1 190 ? 4.973 4.763 12.272 1.00 87.12 190 ASP A CA 1
ATOM 1464 C C . ASP A 1 190 ? 4.172 4.235 11.068 1.00 87.12 190 ASP A C 1
ATOM 1466 O O . ASP A 1 190 ? 4.427 4.606 9.928 1.00 87.12 190 ASP A O 1
ATOM 1470 N N . SER A 1 191 ? 3.162 3.399 11.314 1.00 90.19 191 SER A N 1
ATOM 1471 C CA . SER A 1 191 ? 2.508 2.605 10.277 1.00 90.19 191 SER A CA 1
ATOM 1472 C C . SER A 1 191 ? 0.999 2.836 10.225 1.00 90.19 191 SER A C 1
ATOM 1474 O O . SER A 1 191 ? 0.325 3.033 11.239 1.00 90.19 191 SER A O 1
ATOM 1476 N N . TRP A 1 192 ? 0.436 2.769 9.019 1.00 95.19 192 TRP A N 1
ATOM 1477 C CA . TRP A 1 192 ? -1.013 2.737 8.825 1.00 95.19 192 TRP A CA 1
ATOM 1478 C C . TRP A 1 192 ? -1.554 1.316 8.985 1.00 95.19 192 TRP A C 1
ATOM 1480 O O . TRP A 1 192 ? -0.943 0.359 8.508 1.00 95.19 192 TRP A O 1
ATOM 1490 N N . ILE A 1 193 ? -2.743 1.190 9.583 1.00 97.06 193 ILE A N 1
ATOM 1491 C CA . ILE A 1 193 ? -3.451 -0.091 9.701 1.00 97.06 193 ILE A CA 1
ATOM 1492 C C . ILE A 1 193 ? -4.871 0.050 9.150 1.00 97.06 193 ILE A C 1
ATOM 1494 O O . ILE A 1 193 ? -5.661 0.896 9.585 1.00 97.06 193 ILE A O 1
ATOM 1498 N N . ALA A 1 194 ? -5.194 -0.808 8.189 1.00 98.00 194 ALA A N 1
ATOM 1499 C CA . ALA A 1 194 ? -6.499 -0.946 7.573 1.00 98.00 194 ALA A CA 1
ATOM 1500 C C . ALA A 1 194 ? -7.283 -2.104 8.223 1.00 98.00 194 ALA A C 1
ATOM 1502 O O . ALA A 1 194 ? -6.852 -3.255 8.136 1.00 98.00 194 ALA A O 1
ATOM 1503 N N . PRO A 1 195 ? -8.455 -1.841 8.827 1.00 97.88 195 PRO A N 1
ATOM 1504 C CA . PRO A 1 195 ? -9.275 -2.864 9.467 1.00 97.88 195 PRO A CA 1
ATOM 1505 C C . PRO A 1 195 ? -10.016 -3.710 8.424 1.00 97.88 195 PRO A C 1
ATOM 1507 O O . PRO A 1 195 ? -11.010 -3.265 7.835 1.00 97.88 195 PRO A O 1
ATOM 1510 N N . ILE A 1 196 ? -9.584 -4.958 8.224 1.00 98.06 196 ILE A N 1
ATOM 1511 C CA . ILE A 1 196 ? -10.202 -5.874 7.250 1.00 98.06 196 ILE A CA 1
ATOM 1512 C C . ILE A 1 196 ? -11.689 -6.083 7.545 1.00 98.06 196 ILE A C 1
ATOM 1514 O O . ILE A 1 196 ? -12.501 -6.071 6.621 1.00 98.06 196 ILE A O 1
ATOM 1518 N N . GLY A 1 197 ? -12.073 -6.187 8.822 1.00 97.38 197 GLY A N 1
ATOM 1519 C CA . GLY A 1 197 ? -13.477 -6.342 9.215 1.00 97.38 197 GLY A CA 1
ATOM 1520 C C . GLY A 1 197 ? -14.372 -5.216 8.683 1.00 97.38 197 GLY A C 1
ATOM 1521 O O . GLY A 1 197 ? -15.446 -5.477 8.144 1.00 97.38 197 GLY A O 1
ATOM 1522 N N . LYS A 1 198 ? -13.900 -3.964 8.734 1.00 97.19 198 LYS A N 1
ATOM 1523 C CA . LYS A 1 198 ? -14.641 -2.807 8.208 1.00 97.19 198 LYS A CA 1
ATOM 1524 C C . LYS A 1 198 ? -14.634 -2.732 6.690 1.00 97.19 198 LYS A C 1
ATOM 1526 O O . LYS A 1 198 ? -15.620 -2.306 6.099 1.00 97.19 198 LYS A O 1
ATOM 1531 N N . ILE A 1 199 ? -13.552 -3.159 6.046 1.00 98.25 199 ILE A N 1
ATOM 1532 C CA . ILE A 1 199 ? -13.503 -3.248 4.584 1.00 98.25 199 ILE A CA 1
ATOM 1533 C C . ILE A 1 199 ? -14.517 -4.286 4.081 1.00 98.25 199 ILE A C 1
ATOM 1535 O O . ILE A 1 199 ? -15.208 -4.048 3.091 1.00 98.25 199 ILE A O 1
ATOM 1539 N N . VAL A 1 200 ? -14.691 -5.394 4.804 1.00 97.62 200 VAL A N 1
ATOM 1540 C CA . VAL A 1 200 ? -15.731 -6.385 4.498 1.00 97.62 200 VAL A CA 1
ATOM 1541 C C . VAL A 1 200 ? -17.140 -5.800 4.650 1.00 97.62 200 VAL A C 1
ATOM 1543 O O . VAL A 1 200 ? -18.004 -6.062 3.813 1.00 97.62 200 VAL A O 1
ATOM 1546 N N . GLU A 1 201 ? -17.378 -4.936 5.644 1.00 96.25 201 GLU A N 1
ATOM 1547 C CA . GLU A 1 201 ? -18.653 -4.206 5.785 1.00 96.25 201 GLU A CA 1
ATOM 1548 C C . GLU A 1 201 ? -18.968 -3.304 4.567 1.00 96.25 201 GLU A C 1
ATOM 1550 O O . GLU A 1 201 ? -20.140 -3.040 4.295 1.00 96.25 201 GLU A O 1
ATOM 1555 N N . LEU A 1 202 ? -17.960 -2.875 3.789 1.00 96.25 202 LEU A N 1
ATOM 1556 C CA . LEU A 1 202 ? -18.144 -2.131 2.529 1.00 96.25 202 LEU A CA 1
ATOM 1557 C C . LEU A 1 202 ? -18.548 -3.019 1.334 1.00 96.25 202 LEU A C 1
ATOM 1559 O O . LEU A 1 202 ? -18.783 -2.507 0.235 1.00 96.25 202 LEU A O 1
ATOM 1563 N N . GLY A 1 203 ? -18.643 -4.335 1.532 1.00 97.12 203 GLY A N 1
ATOM 1564 C CA . GLY A 1 203 ? -19.009 -5.309 0.502 1.00 97.12 203 GLY A CA 1
ATOM 1565 C C . GLY A 1 203 ? -17.822 -5.972 -0.195 1.00 97.12 203 GLY A C 1
ATOM 1566 O O . GLY A 1 203 ? -18.027 -6.676 -1.183 1.00 97.12 203 GLY A O 1
ATOM 1567 N N . TYR A 1 204 ? -16.602 -5.772 0.307 1.00 98.06 204 TYR A N 1
ATOM 1568 C CA . TYR A 1 204 ? -15.449 -6.561 -0.117 1.00 98.06 204 TYR A CA 1
ATOM 1569 C C . TYR A 1 204 ? -15.445 -7.924 0.588 1.00 98.06 204 TYR A C 1
ATOM 1571 O O . TYR A 1 204 ? -15.975 -8.105 1.683 1.00 98.06 204 TYR A O 1
ATOM 1579 N N . ARG A 1 205 ? -14.792 -8.898 -0.030 1.00 96.88 205 ARG A N 1
ATOM 1580 C CA . ARG A 1 205 ? -14.474 -10.203 0.536 1.00 96.88 205 ARG A CA 1
ATOM 1581 C C . ARG A 1 205 ? -12.965 -10.340 0.576 1.00 96.88 205 ARG A C 1
ATOM 1583 O O . ARG A 1 205 ? -12.319 -10.269 -0.463 1.00 96.88 205 ARG A O 1
ATOM 1590 N N . PHE A 1 206 ? -12.428 -10.586 1.761 1.00 96.69 206 PHE A N 1
ATOM 1591 C CA . PHE A 1 206 ? -11.031 -10.957 1.917 1.00 96.69 206 PHE A CA 1
ATOM 1592 C C . PHE A 1 206 ? -10.839 -12.433 1.570 1.00 96.69 206 PHE A C 1
ATOM 1594 O O . PHE A 1 206 ? -11.581 -13.290 2.056 1.00 96.69 206 PHE A O 1
ATOM 1601 N N . VAL A 1 207 ? -9.859 -12.721 0.723 1.00 95.31 207 VAL A N 1
ATOM 1602 C CA . VAL A 1 207 ? -9.445 -14.079 0.379 1.00 95.31 207 VAL A CA 1
ATOM 1603 C C . VAL A 1 207 ? -7.949 -14.183 0.625 1.00 95.31 207 VAL A C 1
ATOM 1605 O O . VAL A 1 207 ? -7.178 -13.340 0.175 1.00 95.31 207 VAL A O 1
ATOM 1608 N N . TRP A 1 208 ? -7.559 -15.225 1.349 1.00 92.31 208 TRP A N 1
ATOM 1609 C CA . TRP A 1 208 ? -6.169 -15.600 1.545 1.00 92.31 208 TRP A CA 1
ATOM 1610 C C . TRP A 1 208 ? -5.981 -16.999 0.993 1.00 92.31 208 TRP A C 1
ATOM 1612 O O . TRP A 1 208 ? -6.544 -17.954 1.533 1.00 92.31 208 TRP A O 1
ATOM 1622 N N . ASP A 1 209 ? -5.194 -17.128 -0.065 1.00 85.75 209 ASP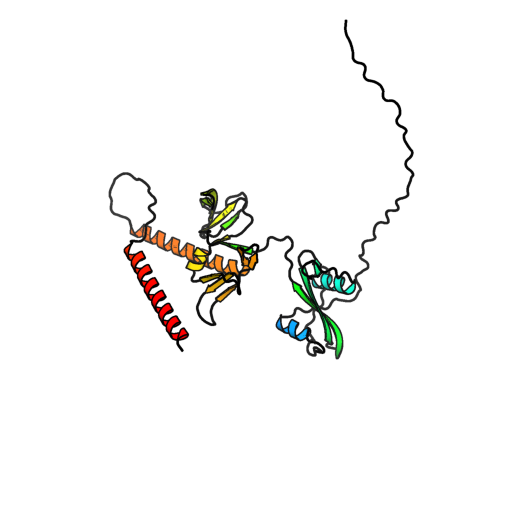 A N 1
ATOM 1623 C CA . ASP A 1 209 ? -4.805 -18.436 -0.565 1.00 85.75 209 ASP A CA 1
ATOM 1624 C C . ASP A 1 209 ? -3.304 -18.504 -0.876 1.00 85.75 209 ASP A C 1
ATOM 1626 O O . ASP A 1 209 ? -2.592 -17.498 -0.948 1.00 85.75 209 ASP A O 1
ATOM 1630 N N . ASN A 1 210 ? -2.802 -19.731 -1.002 1.00 75.62 210 ASN A N 1
ATOM 1631 C CA . ASN A 1 210 ? -1.376 -19.984 -1.192 1.00 75.62 210 ASN A CA 1
ATOM 1632 C C . ASN A 1 210 ? -0.882 -19.650 -2.611 1.00 75.62 210 ASN A C 1
ATOM 1634 O O . ASN A 1 210 ? 0.327 -19.603 -2.822 1.00 75.62 210 ASN A O 1
ATOM 1638 N N . MET A 1 211 ? -1.783 -19.451 -3.577 1.00 67.56 211 MET A N 1
ATOM 1639 C CA . MET A 1 211 ? -1.458 -19.263 -4.992 1.00 67.56 211 MET A CA 1
ATOM 1640 C C . MET A 1 211 ? -1.523 -17.793 -5.419 1.00 67.56 211 MET A C 1
ATOM 1642 O O . MET A 1 211 ? -0.569 -17.283 -5.995 1.00 67.56 211 MET A O 1
ATOM 1646 N N . THR A 1 212 ? -2.626 -17.109 -5.129 1.00 61.97 212 THR A N 1
ATOM 1647 C CA . THR A 1 212 ? -2.903 -15.709 -5.466 1.00 61.97 212 THR A CA 1
ATOM 1648 C C . THR A 1 212 ? -2.561 -14.751 -4.332 1.00 61.97 212 THR A C 1
ATOM 1650 O O . THR A 1 212 ? -2.715 -13.545 -4.502 1.00 61.97 212 THR A O 1
ATOM 1653 N N . ARG A 1 213 ? -2.093 -15.268 -3.185 1.00 85.75 213 ARG A N 1
ATOM 1654 C CA . ARG A 1 213 ? -1.790 -14.490 -1.974 1.00 85.75 213 ARG A CA 1
ATOM 1655 C C . ARG A 1 213 ? -3.055 -13.828 -1.403 1.00 85.75 213 ARG A C 1
ATOM 1657 O O . ARG A 1 213 ? -4.164 -14.338 -1.560 1.00 85.75 213 ARG A O 1
ATOM 1664 N N . ALA A 1 214 ? -2.874 -12.751 -0.645 1.00 93.06 214 ALA A N 1
ATOM 1665 C CA . ALA A 1 214 ? -3.954 -12.009 -0.017 1.00 93.06 214 ALA A CA 1
ATOM 1666 C C . ALA A 1 214 ? -4.614 -11.052 -1.020 1.00 93.06 214 ALA A C 1
ATOM 1668 O O . ALA A 1 214 ? -3.925 -10.336 -1.745 1.00 93.06 214 ALA A O 1
ATOM 1669 N N . GLN A 1 215 ? -5.945 -11.030 -1.054 1.00 96.06 215 GLN A N 1
ATOM 1670 C CA . GLN A 1 215 ? -6.713 -10.179 -1.964 1.00 96.06 215 GLN A CA 1
ATOM 1671 C C . GLN A 1 215 ? -8.045 -9.726 -1.354 1.00 96.06 215 GLN A C 1
ATOM 1673 O O . GLN A 1 215 ? -8.652 -10.427 -0.537 1.00 96.06 215 GLN A O 1
ATOM 1678 N N . LEU A 1 216 ? -8.530 -8.565 -1.793 1.00 97.25 216 LEU A N 1
ATOM 1679 C CA . LEU A 1 216 ? -9.895 -8.096 -1.557 1.00 97.25 216 LEU A CA 1
ATOM 1680 C C . LEU A 1 216 ? -10.676 -8.139 -2.860 1.00 97.25 216 LEU A C 1
ATOM 1682 O O . LEU A 1 216 ? -10.222 -7.628 -3.875 1.00 97.25 216 LEU A O 1
ATOM 1686 N N . ILE A 1 217 ? -11.872 -8.714 -2.812 1.00 96.75 217 ILE A N 1
ATOM 1687 C CA . ILE A 1 217 ? -12.731 -8.883 -3.982 1.00 96.75 217 ILE A CA 1
ATOM 1688 C C . ILE A 1 217 ? -14.075 -8.224 -3.708 1.00 96.75 217 ILE A C 1
ATOM 1690 O O . ILE A 1 217 ? -14.731 -8.575 -2.728 1.00 96.75 217 ILE A O 1
ATOM 1694 N N . ARG A 1 218 ? -14.527 -7.320 -4.574 1.00 97.19 218 ARG A N 1
ATOM 1695 C CA . ARG A 1 218 ? -15.869 -6.728 -4.514 1.00 97.19 218 ARG A CA 1
ATOM 1696 C C . ARG A 1 218 ? -16.633 -7.019 -5.800 1.00 97.19 218 ARG A C 1
ATOM 1698 O O . ARG A 1 218 ? -16.167 -6.713 -6.888 1.00 97.19 218 ARG A O 1
ATOM 1705 N N . GLY A 1 219 ? -17.837 -7.572 -5.657 1.00 95.00 219 GLY A N 1
ATOM 1706 C CA . GLY A 1 219 ? -18.652 -8.038 -6.783 1.00 95.00 219 GLY A CA 1
ATOM 1707 C C . GLY A 1 219 ? -18.480 -9.534 -7.068 1.00 95.00 219 GLY A C 1
ATOM 1708 O O . GLY A 1 219 ? -17.881 -10.266 -6.279 1.00 95.00 219 GLY A O 1
ATOM 1709 N N . GLU A 1 220 ? -19.056 -9.992 -8.179 1.00 92.19 220 GLU A N 1
ATOM 1710 C CA . GLU A 1 220 ? -19.014 -11.385 -8.638 1.00 92.19 220 GLU A CA 1
ATOM 1711 C C . GLU A 1 220 ? -18.754 -11.428 -10.154 1.00 92.19 220 GLU A C 1
ATOM 1713 O O . GLU A 1 220 ? -19.176 -10.530 -10.880 1.00 92.19 220 GLU A O 1
ATOM 1718 N N . GLY A 1 221 ? -18.100 -12.492 -10.632 1.00 89.00 221 GLY A N 1
ATOM 1719 C CA . GLY A 1 221 ? -17.818 -12.702 -12.057 1.00 89.00 221 GLY A CA 1
ATOM 1720 C C . GLY A 1 221 ? -16.637 -11.886 -12.591 1.00 89.00 221 GLY A C 1
ATOM 1721 O O . GLY A 1 221 ? -15.779 -11.449 -11.826 1.00 89.00 221 GLY A O 1
ATOM 1722 N N . ASP A 1 222 ? -16.604 -11.701 -13.911 1.00 86.19 222 ASP A N 1
ATOM 1723 C CA . ASP A 1 222 ? -15.490 -11.059 -14.630 1.00 86.19 222 ASP A CA 1
ATOM 1724 C C . ASP A 1 222 ? -15.391 -9.542 -14.378 1.00 86.19 222 ASP A C 1
ATOM 1726 O O . ASP A 1 222 ? -14.367 -8.929 -14.664 1.00 86.19 222 ASP A O 1
ATOM 1730 N N . GLU A 1 223 ? -16.440 -8.931 -13.818 1.00 92.06 223 GLU A N 1
ATOM 1731 C CA . GLU A 1 223 ? -16.485 -7.506 -13.459 1.00 92.06 223 GLU A CA 1
ATOM 1732 C C . GLU A 1 223 ? -16.105 -7.246 -11.990 1.00 92.06 223 GLU A C 1
ATOM 1734 O O . GLU A 1 223 ? -16.274 -6.133 -11.489 1.00 92.06 223 GLU A O 1
ATOM 1739 N N . ALA A 1 224 ? -15.630 -8.265 -11.267 1.00 92.81 224 ALA A N 1
ATOM 1740 C CA . ALA A 1 224 ? -15.238 -8.101 -9.875 1.00 92.81 224 ALA A CA 1
ATOM 1741 C C . ALA A 1 224 ? -14.013 -7.180 -9.747 1.00 92.81 224 ALA A C 1
ATOM 1743 O O . ALA A 1 224 ? -12.987 -7.371 -10.399 1.00 92.81 224 ALA A O 1
ATOM 1744 N N . GLU A 1 225 ? -14.105 -6.202 -8.850 1.00 92.69 225 GLU A N 1
ATOM 1745 C CA . GLU A 1 225 ? -12.967 -5.387 -8.437 1.00 92.69 225 GLU A CA 1
ATOM 1746 C C . GLU A 1 225 ? -12.067 -6.250 -7.548 1.00 92.69 225 GLU A C 1
ATOM 1748 O O . GLU A 1 225 ? -12.513 -6.740 -6.505 1.00 92.69 225 GLU A O 1
ATOM 1753 N N . VAL A 1 226 ? -10.816 -6.451 -7.965 1.00 93.62 226 VAL A N 1
ATOM 1754 C CA . VAL A 1 226 ? -9.821 -7.241 -7.232 1.00 93.62 226 VAL A CA 1
ATOM 1755 C C . VAL A 1 226 ? -8.654 -6.340 -6.854 1.00 93.62 226 VAL A C 1
ATOM 1757 O O . VAL A 1 226 ? -7.990 -5.789 -7.727 1.00 93.62 226 VAL A O 1
ATOM 1760 N N . ILE A 1 227 ? -8.400 -6.218 -5.553 1.00 94.25 227 ILE A N 1
ATOM 1761 C CA . ILE A 1 227 ? -7.232 -5.531 -4.999 1.00 94.25 227 ILE A CA 1
ATOM 1762 C C . ILE A 1 227 ? -6.273 -6.601 -4.486 1.00 94.25 227 ILE A C 1
ATOM 1764 O O . ILE A 1 227 ? -6.598 -7.324 -3.537 1.00 94.25 227 ILE A O 1
ATOM 1768 N N . TYR A 1 228 ? -5.104 -6.701 -5.111 1.00 92.31 228 TYR A N 1
ATOM 1769 C CA . TYR A 1 228 ? -4.042 -7.606 -4.682 1.00 92.31 228 TYR A CA 1
ATOM 1770 C C . TYR A 1 228 ? -3.228 -6.963 -3.563 1.00 92.31 228 TYR A C 1
ATOM 1772 O O . TYR A 1 228 ? -2.872 -5.792 -3.636 1.00 92.31 228 TYR A O 1
ATOM 1780 N N . MET A 1 229 ? -2.926 -7.732 -2.521 1.00 92.56 229 MET A N 1
ATOM 1781 C CA . MET A 1 229 ? -2.113 -7.268 -1.401 1.00 92.56 229 MET A CA 1
ATOM 1782 C C . MET A 1 229 ? -0.701 -7.825 -1.499 1.00 92.56 229 MET A C 1
ATOM 1784 O O . MET A 1 229 ? -0.487 -9.004 -1.802 1.00 92.56 229 MET A O 1
ATOM 1788 N N . LYS A 1 230 ? 0.270 -6.987 -1.149 1.00 89.44 230 LYS A N 1
ATOM 1789 C CA . LYS A 1 230 ? 1.649 -7.418 -0.963 1.00 89.44 230 LYS A CA 1
ATOM 1790 C C . LYS A 1 230 ? 1.747 -8.222 0.328 1.00 89.44 230 LYS A C 1
ATOM 1792 O O . LYS A 1 230 ? 1.188 -7.825 1.342 1.00 89.44 230 LYS A O 1
ATOM 1797 N N . VAL A 1 231 ? 2.451 -9.349 0.312 1.00 89.00 231 VAL A N 1
ATOM 1798 C CA . VAL A 1 231 ? 2.688 -10.138 1.529 1.00 89.00 231 VAL A CA 1
ATOM 1799 C C . VAL A 1 231 ? 4.142 -9.973 1.948 1.00 89.00 231 VAL A C 1
ATOM 1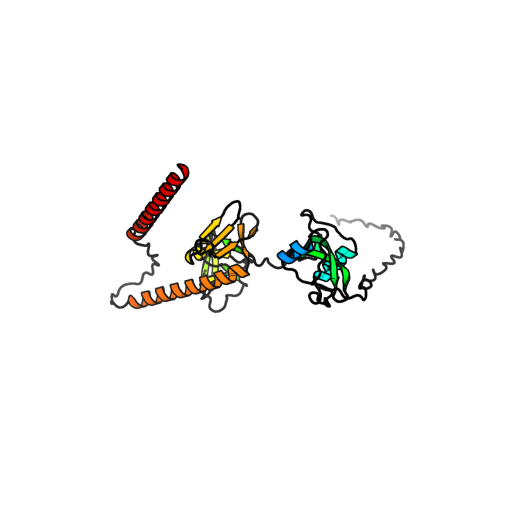801 O O . VAL A 1 231 ? 5.033 -10.456 1.255 1.00 89.00 231 VAL A O 1
ATOM 1804 N N . GLU A 1 232 ? 4.379 -9.318 3.085 1.00 85.06 232 GLU A N 1
ATOM 1805 C CA . GLU A 1 232 ? 5.711 -9.153 3.680 1.00 85.06 232 GLU A CA 1
ATOM 1806 C C . GLU A 1 232 ? 5.732 -9.827 5.054 1.00 85.06 232 GLU A C 1
ATOM 1808 O O . GLU A 1 232 ? 4.843 -9.607 5.872 1.00 85.06 232 GLU A O 1
ATOM 1813 N N . ASN A 1 233 ? 6.711 -10.704 5.303 1.00 85.44 233 ASN A N 1
ATOM 1814 C CA . ASN A 1 233 ? 6.828 -11.467 6.557 1.00 85.44 233 ASN A CA 1
ATOM 1815 C C . ASN A 1 233 ? 5.545 -12.223 6.960 1.00 85.44 233 ASN A C 1
ATOM 1817 O O . ASN A 1 233 ? 5.237 -12.381 8.138 1.00 85.44 233 ASN A O 1
ATOM 1821 N N . GLY A 1 234 ? 4.781 -12.692 5.968 1.00 87.38 234 GLY A N 1
ATOM 1822 C CA . GLY A 1 234 ? 3.517 -13.399 6.190 1.00 87.38 234 GLY A CA 1
ATOM 1823 C C . GLY A 1 234 ? 2.331 -12.498 6.548 1.00 87.38 234 GLY A C 1
ATOM 1824 O O . GLY A 1 234 ? 1.261 -13.026 6.839 1.00 87.38 234 GLY A O 1
ATOM 1825 N N . LEU A 1 235 ? 2.485 -11.173 6.493 1.00 92.19 235 LEU A N 1
ATOM 1826 C CA . LEU A 1 235 ? 1.422 -10.201 6.737 1.00 92.19 235 LEU A CA 1
ATOM 1827 C C . LEU A 1 235 ? 0.982 -9.530 5.429 1.00 92.19 235 LEU A C 1
ATOM 1829 O O . LEU A 1 235 ? 1.831 -9.246 4.581 1.00 92.19 235 LEU A O 1
ATOM 1833 N N . PRO A 1 236 ? -0.325 -9.283 5.235 1.00 95.38 236 PRO A N 1
ATOM 1834 C CA . PRO A 1 236 ? -0.823 -8.592 4.057 1.00 95.38 236 PRO A CA 1
ATOM 1835 C C . PRO A 1 236 ? -0.718 -7.074 4.210 1.00 95.38 236 PRO A C 1
ATOM 1837 O O . PRO A 1 236 ? -1.089 -6.500 5.233 1.00 95.38 236 PRO A O 1
ATOM 1840 N N . TYR A 1 237 ? -0.307 -6.421 3.136 1.00 95.06 237 TYR A N 1
ATOM 1841 C CA . TYR A 1 237 ? -0.206 -4.980 3.019 1.00 95.06 237 TYR A CA 1
ATOM 1842 C C . TYR A 1 237 ? -0.939 -4.508 1.769 1.00 95.06 237 TYR A C 1
ATOM 1844 O O . TYR A 1 237 ? -0.796 -5.074 0.684 1.00 95.06 237 TYR A O 1
ATOM 1852 N N . LEU A 1 238 ? -1.727 -3.454 1.933 1.00 95.25 238 LEU A N 1
ATOM 1853 C CA . LEU A 1 238 ? -2.299 -2.689 0.836 1.00 95.25 238 LEU A CA 1
ATOM 1854 C C . LEU A 1 238 ? -1.295 -1.648 0.379 1.00 95.25 238 LEU A C 1
ATOM 1856 O O . LEU A 1 238 ? -0.656 -1.007 1.210 1.00 95.25 238 LEU A O 1
ATOM 1860 N N . GLU A 1 239 ? -1.224 -1.411 -0.921 1.00 91.25 239 GLU A N 1
ATOM 1861 C CA . GLU A 1 239 ? -0.573 -0.206 -1.407 1.00 91.25 239 GLU A CA 1
ATOM 1862 C C . GLU A 1 239 ? -1.417 1.028 -1.066 1.00 91.25 239 GLU A C 1
ATOM 1864 O O . GLU A 1 239 ? -2.653 0.985 -1.011 1.00 91.25 239 GLU A O 1
ATOM 1869 N N . TRP A 1 240 ? -0.752 2.159 -0.835 1.00 90.56 240 TRP A N 1
ATOM 1870 C CA . TRP A 1 240 ? -1.413 3.389 -0.414 1.00 90.56 240 TRP A CA 1
ATOM 1871 C C . TRP A 1 240 ? -2.481 3.857 -1.399 1.00 90.56 240 TRP A C 1
ATOM 1873 O O . TRP A 1 240 ? -3.524 4.357 -0.981 1.00 90.56 240 TRP A O 1
ATOM 1883 N N . HIS A 1 241 ? -2.256 3.684 -2.702 1.00 87.81 241 HIS A N 1
ATOM 1884 C CA . HIS A 1 241 ? -3.196 4.114 -3.733 1.00 87.81 241 HIS A CA 1
ATOM 1885 C C . HIS A 1 241 ? -4.548 3.371 -3.634 1.00 87.81 241 HIS A C 1
ATOM 1887 O O . HIS A 1 241 ? -5.610 4.008 -3.657 1.00 87.81 241 HIS A O 1
ATOM 1893 N N . ASP A 1 242 ? -4.516 2.056 -3.404 1.00 93.88 242 ASP A N 1
ATOM 1894 C CA . ASP A 1 242 ? -5.697 1.232 -3.131 1.00 93.88 242 ASP A CA 1
ATOM 1895 C C . ASP A 1 242 ? -6.339 1.611 -1.796 1.00 93.88 242 ASP A C 1
ATOM 1897 O O . ASP A 1 242 ? -7.549 1.871 -1.698 1.00 93.88 242 ASP A O 1
ATOM 1901 N N . PHE A 1 243 ? -5.512 1.721 -0.753 1.00 96.38 243 PHE A N 1
ATOM 1902 C CA . PHE A 1 243 ? -5.986 2.081 0.574 1.00 96.38 243 PHE A CA 1
ATOM 1903 C C . PHE A 1 243 ? -6.632 3.470 0.605 1.00 96.38 243 PHE A C 1
ATOM 1905 O O . PHE A 1 243 ? -7.654 3.645 1.260 1.00 96.38 243 PHE A O 1
ATOM 1912 N N . ALA A 1 244 ? -6.130 4.459 -0.134 1.00 93.00 244 ALA A N 1
ATOM 1913 C CA . ALA A 1 244 ? -6.706 5.800 -0.198 1.00 93.00 244 ALA A CA 1
ATOM 1914 C C . ALA A 1 244 ? -8.153 5.781 -0.721 1.00 93.00 244 ALA A C 1
ATOM 1916 O O . ALA A 1 244 ? -8.999 6.585 -0.307 1.00 93.00 244 ALA A O 1
ATOM 1917 N N . THR A 1 245 ? -8.476 4.847 -1.615 1.00 94.38 245 THR A N 1
ATOM 1918 C CA . THR A 1 245 ? -9.845 4.631 -2.091 1.00 94.38 245 THR A CA 1
ATOM 1919 C C . THR A 1 245 ? -10.708 3.974 -1.019 1.00 94.38 245 THR A C 1
ATOM 1921 O O . THR A 1 245 ? -11.777 4.506 -0.701 1.00 94.38 245 THR A O 1
ATOM 1924 N N . LEU A 1 246 ? -10.222 2.908 -0.380 1.00 97.25 246 LEU A N 1
ATOM 1925 C CA . LEU A 1 246 ? -10.919 2.237 0.725 1.00 97.25 246 LEU A CA 1
ATOM 1926 C C . LEU A 1 246 ? -11.159 3.178 1.915 1.00 97.25 246 LEU A C 1
ATOM 1928 O O . LEU A 1 246 ? -12.273 3.278 2.422 1.00 97.25 246 LEU A O 1
ATOM 1932 N N . ARG A 1 247 ? -10.152 3.955 2.310 1.00 96.81 247 ARG A N 1
ATOM 1933 C CA . ARG A 1 247 ? -10.193 4.952 3.386 1.00 96.81 247 ARG A CA 1
ATOM 1934 C C . ARG A 1 247 ? -11.299 5.984 3.173 1.00 96.81 247 ARG A C 1
ATOM 1936 O O . ARG A 1 247 ? -12.045 6.299 4.102 1.00 96.81 247 ARG A O 1
ATOM 1943 N N . ARG A 1 248 ? -11.460 6.486 1.942 1.00 95.94 248 ARG A N 1
ATOM 1944 C CA . ARG A 1 248 ? -12.559 7.404 1.593 1.00 95.94 248 ARG A CA 1
ATOM 1945 C C . ARG A 1 248 ? -13.924 6.746 1.794 1.00 95.94 248 ARG A C 1
ATOM 1947 O O . ARG A 1 248 ? -14.816 7.383 2.357 1.00 95.94 248 ARG A O 1
ATOM 1954 N N . GLN A 1 249 ? -14.081 5.490 1.379 1.00 96.81 249 GLN A N 1
ATOM 1955 C CA . GLN A 1 249 ? -15.323 4.732 1.565 1.00 96.81 249 GLN A CA 1
ATOM 1956 C C . GLN A 1 249 ? -15.608 4.463 3.053 1.00 96.81 249 GLN A C 1
ATOM 1958 O O . GLN A 1 249 ? -16.729 4.686 3.509 1.00 96.81 249 GLN A O 1
ATOM 1963 N N . LEU A 1 250 ? -14.590 4.089 3.836 1.00 97.12 250 LEU A N 1
ATOM 1964 C CA . LEU A 1 250 ? -14.687 3.880 5.286 1.00 97.12 250 LEU A CA 1
ATOM 1965 C C . LEU A 1 250 ? -15.123 5.159 6.020 1.00 97.12 250 LEU A C 1
ATOM 1967 O O . LEU A 1 250 ? -16.077 5.131 6.798 1.00 97.12 250 LEU A O 1
ATOM 1971 N N . SER A 1 251 ? -14.507 6.305 5.708 1.00 95.62 251 SER A N 1
ATOM 1972 C CA . SER A 1 251 ? -14.912 7.614 6.252 1.00 95.62 251 SER A CA 1
ATOM 1973 C C . SER A 1 251 ? -16.368 7.957 5.911 1.00 95.62 251 SER A C 1
ATOM 1975 O O . SER A 1 251 ? -17.101 8.521 6.733 1.00 95.62 251 SER A O 1
ATOM 1977 N N . GLN A 1 252 ? -16.819 7.654 4.690 1.00 95.62 252 GLN A N 1
ATOM 1978 C CA . GLN A 1 252 ? -18.211 7.877 4.295 1.00 95.62 252 GLN A CA 1
ATOM 1979 C C . GLN A 1 252 ? -19.167 6.979 5.088 1.00 95.62 252 GLN A C 1
ATOM 1981 O O . GLN A 1 252 ? -20.148 7.489 5.635 1.00 95.62 252 GLN A O 1
ATOM 1986 N N . ALA A 1 253 ? -18.863 5.684 5.201 1.00 95.19 253 ALA A N 1
ATOM 1987 C CA . ALA A 1 253 ? -19.668 4.722 5.949 1.00 95.19 253 ALA A CA 1
ATOM 1988 C C . ALA A 1 253 ? -19.784 5.108 7.433 1.00 95.19 253 ALA A C 1
ATOM 1990 O O . ALA A 1 253 ? -20.892 5.182 7.970 1.00 95.19 253 ALA A O 1
ATOM 1991 N N . TYR A 1 254 ? -18.671 5.481 8.071 1.00 94.50 254 TYR A N 1
ATOM 1992 C CA . TYR A 1 254 ? -18.658 5.947 9.458 1.00 94.50 254 TYR A CA 1
ATOM 1993 C C . TYR A 1 254 ? -19.552 7.180 9.666 1.00 94.50 254 TYR A C 1
ATOM 1995 O O . TYR A 1 254 ? -20.387 7.230 10.576 1.00 94.50 254 TYR A O 1
ATOM 2003 N N . ARG A 1 255 ? -19.438 8.184 8.784 1.00 92.56 255 ARG A N 1
ATOM 2004 C CA . ARG A 1 255 ? -20.265 9.401 8.855 1.00 92.56 255 ARG A CA 1
ATOM 2005 C C . ARG A 1 255 ? -21.751 9.108 8.649 1.00 92.56 255 ARG A C 1
ATOM 2007 O O . ARG A 1 255 ? -22.581 9.736 9.308 1.00 92.56 255 ARG A O 1
ATOM 2014 N N . GLN A 1 256 ? -22.098 8.169 7.770 1.00 92.12 256 GLN A N 1
ATOM 2015 C CA . GLN A 1 256 ? -23.482 7.731 7.576 1.00 92.12 256 GLN A CA 1
ATOM 2016 C C . GLN A 1 256 ? -24.028 7.034 8.827 1.00 92.12 256 GLN A C 1
ATOM 2018 O O . GLN A 1 256 ? -25.097 7.408 9.312 1.00 92.12 256 GLN A O 1
ATOM 2023 N N . GLN A 1 257 ? -23.271 6.099 9.407 1.00 90.56 257 GLN A N 1
ATOM 2024 C CA . GLN A 1 257 ? -23.663 5.397 10.629 1.00 90.56 257 GLN A CA 1
ATOM 2025 C C . GLN A 1 257 ? -23.903 6.372 11.788 1.00 90.56 257 GLN A C 1
ATOM 2027 O O . GLN A 1 257 ? -24.923 6.291 12.474 1.00 90.56 257 GLN A O 1
ATOM 2032 N N . LYS A 1 258 ? -23.014 7.356 11.960 1.00 87.69 258 LYS A N 1
ATOM 2033 C CA . LYS A 1 258 ? -23.157 8.389 12.991 1.00 87.69 258 LYS A CA 1
ATOM 2034 C C . LYS A 1 258 ? -24.444 9.202 12.830 1.00 87.69 258 LYS A C 1
ATOM 2036 O O . LYS A 1 258 ? -25.137 9.437 13.815 1.00 87.69 258 LYS A O 1
ATOM 2041 N N . ARG A 1 259 ? -24.799 9.596 11.600 1.00 85.94 259 ARG A N 1
ATOM 2042 C CA . ARG A 1 259 ? -26.049 10.332 11.323 1.00 85.94 259 ARG A CA 1
ATOM 2043 C C . ARG A 1 259 ? -27.284 9.526 11.714 1.00 85.94 259 ARG A C 1
ATOM 2045 O O . ARG A 1 259 ? -28.188 10.076 12.334 1.00 85.94 259 ARG A O 1
ATOM 2052 N N . VAL A 1 260 ? -27.303 8.230 11.400 1.00 85.81 260 VAL A N 1
ATOM 2053 C CA . VAL A 1 260 ? -28.417 7.338 11.761 1.00 85.81 260 VAL A CA 1
ATOM 2054 C C . VAL A 1 260 ? -28.548 7.201 13.280 1.00 85.81 260 VAL A C 1
ATOM 2056 O O . VAL A 1 260 ? -29.662 7.219 13.800 1.00 85.81 260 VAL A O 1
ATOM 2059 N N . LEU A 1 261 ? -27.430 7.095 14.004 1.00 81.31 261 LEU A N 1
ATOM 2060 C CA . LEU A 1 261 ? -27.442 7.014 15.467 1.00 81.31 261 LEU A CA 1
ATOM 2061 C C . LEU A 1 261 ? -27.937 8.313 16.117 1.00 81.31 261 LEU A C 1
ATOM 2063 O O . LEU A 1 261 ? -28.773 8.245 17.015 1.00 81.31 261 LEU A O 1
ATOM 2067 N N . CYS A 1 262 ? -27.488 9.478 15.641 1.00 77.62 262 CYS A N 1
ATOM 2068 C CA . CYS A 1 262 ? -27.977 10.771 16.130 1.00 77.62 262 CYS 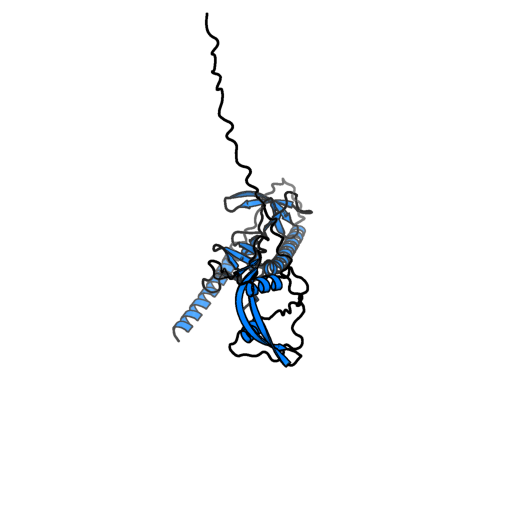A CA 1
ATOM 2069 C C . CYS A 1 262 ? -29.483 10.940 15.876 1.00 77.62 262 CYS A C 1
ATOM 2071 O O . CYS A 1 262 ? -30.222 11.238 16.810 1.00 77.62 262 CYS A O 1
ATOM 2073 N N . ALA A 1 263 ? -29.957 10.642 14.661 1.00 75.50 263 ALA A N 1
ATOM 2074 C CA . ALA A 1 263 ? -31.382 10.720 14.329 1.00 75.50 263 ALA A CA 1
ATOM 2075 C C . ALA A 1 263 ? -32.242 9.768 15.184 1.00 75.50 263 ALA A C 1
ATOM 2077 O O . ALA A 1 263 ? -33.368 10.091 15.547 1.00 75.50 263 ALA A O 1
ATOM 2078 N N . ARG A 1 264 ? -31.716 8.588 15.547 1.00 72.19 264 ARG A N 1
ATOM 2079 C CA . ARG A 1 264 ? -32.405 7.646 16.446 1.00 72.19 264 ARG A CA 1
ATOM 2080 C C . ARG A 1 264 ? -32.454 8.116 17.899 1.00 72.19 264 ARG A C 1
ATOM 2082 O O . ARG A 1 264 ? -33.418 7.789 18.586 1.00 72.19 264 ARG A O 1
ATOM 2089 N N . ALA A 1 265 ? -31.434 8.832 18.368 1.00 70.25 265 ALA A N 1
ATOM 2090 C CA . ALA A 1 265 ? -31.415 9.390 19.717 1.00 70.25 265 ALA A CA 1
ATOM 2091 C C . ALA A 1 265 ? -32.462 10.506 19.875 1.00 70.25 265 ALA A C 1
ATOM 2093 O O . ALA A 1 265 ? -33.139 10.563 20.896 1.00 70.25 265 ALA A O 1
ATOM 2094 N N . GLU A 1 266 ? -32.663 11.319 18.836 1.00 67.50 266 GLU A N 1
ATOM 2095 C CA . GLU A 1 266 ? -33.649 12.411 18.826 1.00 67.50 266 GLU A CA 1
ATOM 2096 C C . GLU A 1 266 ? -35.108 11.924 18.855 1.00 67.50 266 GLU A C 1
ATOM 2098 O O . GLU A 1 266 ? -35.981 12.628 19.348 1.00 67.50 266 GLU A O 1
ATOM 2103 N N . ILE A 1 267 ? -35.386 10.704 18.387 1.00 66.50 267 ILE A N 1
ATOM 2104 C CA . ILE A 1 267 ? -36.745 10.130 18.381 1.00 66.50 267 ILE A CA 1
ATOM 2105 C C . ILE A 1 267 ? -37.136 9.555 19.763 1.00 66.50 267 ILE A C 1
ATOM 2107 O O . ILE A 1 267 ? -38.304 9.246 19.992 1.00 66.50 267 ILE A O 1
ATOM 2111 N N . LYS A 1 268 ? -36.189 9.405 20.703 1.00 56.84 268 LYS A N 1
ATOM 2112 C CA . LYS A 1 268 ? -36.405 8.703 21.983 1.00 56.84 268 LYS A CA 1
ATOM 2113 C C . LYS A 1 268 ? -36.717 9.574 23.211 1.00 56.84 268 LYS A C 1
ATOM 2115 O O . LYS A 1 268 ? -36.874 9.004 24.284 1.00 56.84 268 LYS A O 1
ATOM 2120 N N . GLU A 1 269 ? -36.909 10.887 23.084 1.00 49.78 269 GLU A N 1
ATOM 2121 C CA . GLU A 1 269 ? -37.500 11.711 24.159 1.00 49.78 269 GLU A CA 1
ATOM 2122 C C . GLU A 1 269 ? -38.610 12.625 23.607 1.00 49.78 269 GLU A C 1
ATOM 2124 O O . GLU A 1 269 ? -38.404 13.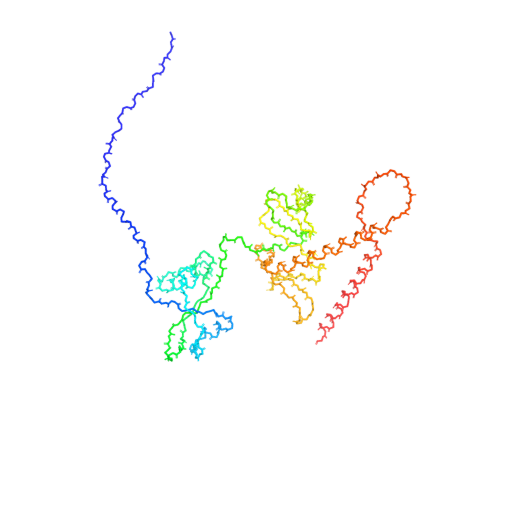224 22.551 1.00 49.78 269 GLU A O 1
ATOM 2129 N N . PRO A 1 270 ? -39.785 12.743 24.276 1.00 48.03 270 PRO A N 1
ATOM 2130 C CA . PRO A 1 270 ? -39.903 12.848 25.733 1.00 48.03 270 PRO A CA 1
ATOM 2131 C C . PRO A 1 270 ? -41.027 11.999 26.367 1.00 48.03 270 PRO A C 1
ATOM 2133 O O . PRO A 1 270 ? -42.207 12.222 26.105 1.00 48.03 270 PRO A O 1
ATOM 2136 N N . GLU A 1 271 ? -40.694 11.164 27.353 1.00 47.25 271 GLU A N 1
ATOM 2137 C CA . GLU A 1 271 ? -41.606 10.926 28.479 1.00 47.25 271 GLU A CA 1
ATOM 2138 C C . GLU A 1 271 ? -40.864 11.163 29.793 1.00 47.25 271 GLU A C 1
ATOM 2140 O O . GLU A 1 271 ? -39.840 10.560 30.104 1.00 47.25 271 GLU A O 1
ATOM 2145 N N . LYS A 1 272 ? -41.381 12.135 30.544 1.00 52.25 272 LYS A N 1
ATOM 2146 C CA . LYS A 1 272 ? -40.877 12.566 31.841 1.00 52.25 272 LYS A CA 1
ATOM 2147 C C . LYS A 1 272 ? -41.012 11.428 32.851 1.00 52.25 272 LYS A C 1
ATOM 2149 O O . LYS A 1 272 ? -42.103 11.208 33.366 1.00 52.25 272 LYS A O 1
ATOM 2154 N N . THR A 1 273 ? -39.902 10.826 33.254 1.00 41.47 273 THR A N 1
ATOM 2155 C CA . THR A 1 273 ? -39.811 10.191 34.574 1.00 41.47 273 THR A CA 1
ATOM 2156 C C . THR A 1 273 ? -38.535 10.626 35.270 1.00 41.47 273 THR A C 1
ATOM 2158 O O . THR A 1 273 ? -37.426 10.225 34.939 1.00 41.47 273 THR A O 1
ATOM 2161 N N . SER A 1 274 ? -38.740 11.498 36.247 1.00 46.56 274 SER A N 1
ATOM 2162 C CA . SER A 1 274 ? -37.816 11.878 37.304 1.00 46.56 274 SER A CA 1
ATOM 2163 C C . SER A 1 274 ? -37.259 10.656 38.040 1.00 46.56 274 SER A C 1
ATOM 2165 O O . SER A 1 274 ? -38.031 9.896 38.621 1.00 46.56 274 SER A O 1
ATOM 2167 N N . GLY A 1 275 ? -35.933 10.521 38.089 1.00 41.81 275 GLY A N 1
ATOM 2168 C CA . GLY A 1 275 ? -35.253 9.595 38.996 1.00 41.81 275 GLY A CA 1
ATOM 2169 C C . GLY A 1 275 ? -33.853 9.200 38.530 1.00 41.81 275 GLY A C 1
ATOM 2170 O O . GLY A 1 275 ? -33.729 8.443 37.583 1.00 41.81 275 GLY A O 1
ATOM 2171 N N . LEU A 1 276 ? -32.835 9.722 39.226 1.00 38.97 276 LEU A N 1
ATOM 2172 C CA . LEU A 1 276 ? -31.428 9.284 39.292 1.00 38.97 276 LEU A CA 1
ATOM 2173 C C . LEU A 1 276 ? -30.769 8.729 38.007 1.00 38.97 276 LEU A C 1
ATOM 2175 O O . LEU A 1 276 ? -30.948 7.576 37.624 1.00 38.97 276 LEU A O 1
ATOM 2179 N N . PHE A 1 277 ? -29.864 9.522 37.430 1.00 32.62 277 PHE A N 1
ATOM 2180 C CA . PHE A 1 277 ? -28.969 9.084 36.361 1.00 32.62 277 PHE A CA 1
ATOM 2181 C C . PHE A 1 277 ? -27.895 8.119 36.886 1.00 32.62 277 PHE A C 1
ATOM 2183 O O . PHE A 1 277 ? -26.997 8.521 37.623 1.00 32.62 277 PHE A O 1
ATOM 2190 N N . HIS A 1 278 ? -27.951 6.867 36.431 1.00 31.91 278 HIS A N 1
ATOM 2191 C CA . HIS A 1 278 ? -26.799 5.970 36.351 1.00 31.91 278 HIS A CA 1
ATOM 2192 C C . HIS A 1 278 ? -26.496 5.769 34.860 1.00 31.91 278 HIS A C 1
ATOM 2194 O O . HIS A 1 278 ? -27.279 5.161 34.132 1.00 31.91 278 HIS A O 1
ATOM 2200 N N . LEU A 1 279 ? -25.386 6.328 34.374 1.00 32.50 279 LEU A N 1
ATOM 2201 C CA . LEU A 1 279 ? -24.919 6.124 33.001 1.00 32.50 279 LEU A CA 1
ATOM 2202 C C . LEU A 1 279 ? -24.288 4.728 32.899 1.00 32.50 279 LEU A C 1
ATOM 2204 O O . LEU A 1 279 ? -23.141 4.537 33.290 1.00 32.50 279 LEU A O 1
ATOM 2208 N N . SER A 1 280 ? -25.033 3.749 32.380 1.00 28.88 280 SER A N 1
ATOM 2209 C CA . SER A 1 280 ? -24.459 2.511 31.838 1.00 28.88 280 SER A CA 1
ATOM 2210 C C . SER A 1 280 ? -24.540 2.545 30.312 1.00 28.88 280 SER A C 1
ATOM 2212 O O . SER A 1 280 ? -25.635 2.561 29.745 1.00 28.88 280 SER A O 1
ATOM 2214 N N . LEU A 1 281 ? -23.390 2.532 29.640 1.00 34.25 281 LEU A N 1
ATOM 2215 C CA . LEU A 1 281 ? -23.284 2.278 28.202 1.00 34.25 281 LEU A CA 1
ATOM 2216 C C . LEU A 1 281 ? -23.603 0.799 27.937 1.00 34.25 281 LEU A C 1
ATOM 2218 O O . LEU A 1 281 ? -22.721 -0.054 27.916 1.00 34.25 281 LEU A O 1
ATOM 2222 N N . GLY A 1 282 ? -24.888 0.488 27.774 1.00 28.12 282 GLY A N 1
ATOM 2223 C CA . GLY A 1 282 ? -25.340 -0.817 27.306 1.00 28.12 282 GLY A CA 1
ATOM 2224 C C . GLY A 1 282 ? -25.137 -0.939 25.797 1.00 28.12 282 GLY A C 1
ATOM 2225 O O . GLY A 1 282 ? -25.879 -0.342 25.017 1.00 28.12 282 GLY A O 1
ATOM 2226 N N . LEU A 1 283 ? -24.148 -1.733 25.383 1.00 34.44 283 LEU A N 1
ATOM 2227 C CA . LEU A 1 283 ? -24.118 -2.349 24.057 1.00 34.44 283 LEU A CA 1
ATOM 2228 C C . L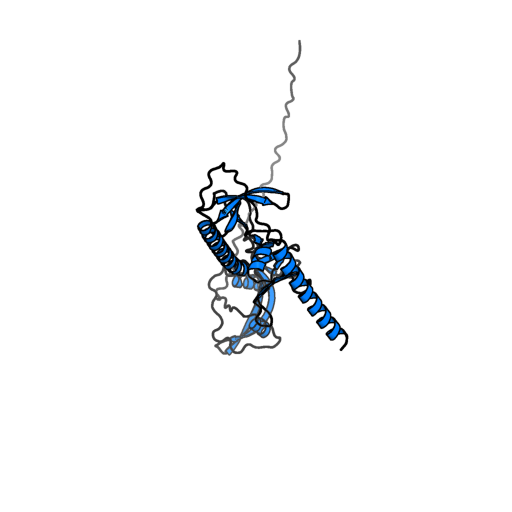EU A 1 283 ? -25.419 -3.144 23.885 1.00 34.44 283 LEU A C 1
ATOM 2230 O O . LEU A 1 283 ? -25.633 -4.150 24.559 1.00 34.44 283 LEU A O 1
ATOM 2234 N N . ASN A 1 284 ? -26.309 -2.680 23.006 1.00 32.84 284 ASN A N 1
ATOM 2235 C CA . ASN A 1 284 ? -27.477 -3.458 22.610 1.00 32.84 284 ASN A CA 1
ATOM 2236 C C . ASN A 1 284 ? -26.996 -4.683 21.829 1.00 32.84 284 ASN A C 1
ATOM 2238 O O . ASN A 1 284 ? -26.698 -4.601 20.638 1.00 32.84 284 ASN A O 1
ATOM 2242 N N . VAL A 1 285 ? -26.929 -5.815 22.523 1.00 38.22 285 VAL A N 1
ATOM 2243 C CA . VAL A 1 285 ? -26.894 -7.147 21.927 1.00 38.22 285 VAL A CA 1
ATOM 2244 C C . VAL A 1 285 ? -28.138 -7.268 21.045 1.00 38.22 285 VAL A C 1
ATOM 2246 O O . VAL A 1 285 ? -29.261 -7.093 21.522 1.00 38.22 285 VAL A O 1
ATOM 2249 N N . ALA A 1 286 ? -27.945 -7.498 19.743 1.00 39.38 286 ALA A N 1
ATOM 2250 C CA . ALA A 1 286 ? -29.040 -7.804 18.829 1.00 39.38 286 ALA A CA 1
ATOM 2251 C C . ALA A 1 286 ? -29.870 -8.958 19.413 1.00 39.38 286 ALA A C 1
ATOM 2253 O O . ALA A 1 286 ? -29.302 -9.927 19.921 1.00 39.38 286 ALA A O 1
ATOM 2254 N N . SER A 1 287 ? -31.202 -8.847 19.379 1.00 49.72 287 SER A N 1
ATOM 2255 C CA . SER A 1 287 ? -32.084 -9.889 19.910 1.00 49.72 287 SER A CA 1
ATOM 2256 C C . SER A 1 287 ? -31.708 -11.253 19.317 1.00 49.72 287 SER A C 1
ATOM 2258 O O . SER A 1 287 ? -31.399 -11.354 18.125 1.00 49.72 287 SER A O 1
ATOM 2260 N N . SER A 1 288 ? -31.726 -12.307 20.141 1.00 50.16 288 SER A N 1
ATOM 2261 C CA . SER A 1 288 ? -31.297 -13.655 19.731 1.00 50.16 288 SER A CA 1
ATOM 2262 C C . SER A 1 288 ? -32.055 -14.179 18.502 1.00 50.16 288 SER A C 1
ATOM 2264 O O . SER A 1 288 ? -31.520 -14.976 17.736 1.00 50.16 288 SER A O 1
ATOM 2266 N N . GLU A 1 289 ? -33.257 -13.663 18.240 1.00 46.59 289 GLU A N 1
ATOM 2267 C CA . GLU A 1 289 ? -34.052 -13.959 17.047 1.00 46.59 289 GLU A CA 1
ATOM 2268 C C . GLU A 1 289 ? -33.393 -13.488 15.740 1.00 46.59 289 GLU A C 1
ATOM 2270 O O . GLU A 1 289 ? -33.437 -14.211 14.744 1.00 46.59 289 GLU A O 1
ATOM 2275 N N . SER A 1 290 ? -32.719 -12.331 15.732 1.00 50.81 290 SER A N 1
ATOM 2276 C CA . SER A 1 290 ? -32.015 -11.834 14.537 1.00 50.81 290 SER A CA 1
ATOM 2277 C C . SER A 1 290 ? -30.756 -12.650 14.230 1.00 50.81 290 SER A C 1
ATOM 2279 O O . SER A 1 290 ? -30.484 -12.951 13.065 1.00 50.81 290 SER A O 1
ATOM 2281 N N . CYS A 1 291 ? -30.021 -13.077 15.263 1.00 44.44 291 CYS A N 1
ATOM 2282 C CA . CYS A 1 291 ? -28.863 -13.962 15.102 1.00 44.44 291 CYS A CA 1
ATOM 2283 C C . CYS A 1 291 ? -29.280 -15.361 14.623 1.00 44.44 291 CYS A C 1
ATOM 2285 O O . CYS A 1 291 ? -28.662 -15.908 13.709 1.00 44.44 291 CYS A O 1
ATOM 2287 N N . ASN A 1 292 ? -30.376 -15.906 15.158 1.00 54.00 292 ASN A N 1
ATOM 2288 C CA . ASN A 1 292 ? -30.898 -17.209 14.744 1.00 54.00 292 ASN A CA 1
ATOM 2289 C C . ASN A 1 292 ? -31.414 -17.199 13.295 1.00 54.00 292 ASN A C 1
ATOM 2291 O O . ASN A 1 292 ? -31.209 -18.165 12.560 1.00 54.00 292 ASN A O 1
ATOM 2295 N N . ALA A 1 293 ? -32.024 -16.099 12.840 1.00 61.44 293 ALA A N 1
ATOM 2296 C CA . ALA A 1 293 ? -32.459 -15.953 11.450 1.00 61.44 293 ALA A CA 1
ATOM 2297 C C . ALA A 1 293 ? -31.277 -15.890 10.462 1.00 61.44 293 ALA A C 1
ATOM 2299 O O . ALA A 1 293 ? -31.346 -16.469 9.373 1.00 61.44 293 ALA A O 1
ATOM 2300 N N . LEU A 1 294 ? -30.180 -15.225 10.843 1.00 48.84 294 LEU A N 1
ATOM 2301 C CA . LEU A 1 294 ? -28.951 -15.163 10.047 1.00 48.84 294 LEU A CA 1
ATOM 2302 C C . LEU A 1 294 ? -28.236 -16.518 9.983 1.00 48.84 294 LEU A C 1
ATOM 2304 O O . LEU A 1 294 ? -27.863 -16.943 8.888 1.00 48.84 294 LEU A O 1
ATOM 2308 N N . LEU A 1 295 ? -28.129 -17.232 11.108 1.00 54.41 295 LEU A N 1
ATOM 2309 C CA . LEU A 1 295 ? -27.574 -18.590 11.155 1.00 54.41 295 LEU A CA 1
ATOM 2310 C C . LEU A 1 295 ? -28.387 -19.562 10.288 1.00 54.41 295 LEU A C 1
ATOM 2312 O O . LEU A 1 295 ? -27.826 -20.232 9.422 1.00 54.41 295 LEU A O 1
ATOM 2316 N N . ALA A 1 296 ? -29.718 -19.545 10.402 1.00 69.44 296 ALA A N 1
ATOM 2317 C CA . ALA A 1 296 ? -30.593 -20.391 9.589 1.00 69.44 296 ALA A CA 1
ATOM 2318 C C . ALA A 1 296 ? -30.525 -20.067 8.083 1.00 69.44 296 ALA A C 1
ATOM 2320 O O . ALA A 1 296 ? -30.744 -20.943 7.241 1.00 69.44 296 ALA A O 1
ATOM 2321 N N . LYS A 1 297 ? -30.237 -18.812 7.711 1.00 64.00 297 LYS A N 1
ATOM 2322 C CA . LYS A 1 297 ? -30.001 -18.419 6.312 1.00 64.00 297 LYS A CA 1
ATOM 2323 C C . LYS A 1 297 ? -28.644 -18.926 5.816 1.00 64.00 297 LYS A C 1
ATOM 2325 O O . LYS A 1 297 ? -28.545 -19.364 4.669 1.00 64.00 297 LYS A O 1
ATOM 2330 N N . HIS A 1 298 ? -27.625 -18.904 6.674 1.00 56.09 298 HIS A N 1
ATOM 2331 C CA . HIS A 1 298 ? -26.283 -19.373 6.345 1.00 56.09 298 HIS A CA 1
ATOM 2332 C C . HIS A 1 298 ? -26.236 -20.897 6.165 1.00 56.09 298 HIS A C 1
ATOM 2334 O O . HIS A 1 298 ? -25.683 -21.374 5.176 1.00 56.09 298 HIS A O 1
ATOM 2340 N N . GLU A 1 299 ? -26.900 -21.657 7.039 1.00 71.44 299 GLU A N 1
ATOM 2341 C CA . GLU A 1 299 ? -26.991 -23.121 6.942 1.00 71.44 299 GLU A CA 1
ATOM 2342 C C . GLU A 1 299 ? -27.674 -23.582 5.648 1.00 71.44 299 GLU A C 1
ATOM 2344 O O . GLU A 1 299 ? -27.206 -24.512 4.989 1.00 71.44 299 GLU A O 1
ATOM 2349 N N . ARG A 1 300 ? -28.748 -22.900 5.220 1.00 76.00 300 ARG A N 1
ATOM 2350 C CA . ARG A 1 300 ? -29.411 -23.198 3.935 1.00 76.00 300 ARG A CA 1
ATOM 2351 C C . ARG A 1 300 ? -28.482 -22.971 2.745 1.00 76.00 300 ARG A C 1
ATOM 2353 O O . ARG A 1 300 ? -28.532 -23.734 1.782 1.00 76.00 300 ARG A O 1
ATOM 2360 N N . ARG A 1 301 ? -27.642 -21.936 2.810 1.00 59.06 301 ARG A N 1
ATOM 2361 C CA . ARG A 1 301 ? -26.693 -21.588 1.746 1.00 59.06 301 ARG A CA 1
ATOM 2362 C C . ARG A 1 301 ? -25.544 -22.599 1.670 1.00 59.06 301 ARG A C 1
ATOM 2364 O O . ARG A 1 301 ? -25.187 -23.003 0.570 1.00 59.06 301 ARG A O 1
ATOM 2371 N N . VAL A 1 302 ? -25.047 -23.077 2.813 1.00 61.91 302 VAL A N 1
ATOM 2372 C CA . VAL A 1 302 ? -24.036 -24.150 2.878 1.00 61.91 302 VAL A CA 1
ATOM 2373 C C . VAL A 1 302 ? -24.588 -25.458 2.303 1.00 61.91 302 VAL A C 1
ATOM 2375 O O . VAL A 1 302 ? -23.994 -26.017 1.385 1.00 61.91 302 VAL A O 1
ATOM 2378 N N . LYS A 1 303 ? -25.792 -25.881 2.714 1.00 70.44 303 LYS A N 1
ATOM 2379 C CA . LYS A 1 303 ? -26.444 -27.086 2.165 1.00 70.44 303 LYS A CA 1
ATOM 2380 C C . LYS A 1 303 ? -26.706 -27.012 0.658 1.00 70.44 303 LYS A C 1
ATOM 2382 O O . LYS A 1 303 ? -26.686 -28.031 -0.031 1.00 70.44 303 LYS A O 1
ATOM 2387 N N . ALA A 1 304 ? -26.999 -25.825 0.127 1.00 64.69 304 ALA A N 1
ATOM 2388 C CA . ALA A 1 304 ? -27.183 -25.641 -1.311 1.00 64.69 304 ALA A CA 1
ATOM 2389 C C . ALA A 1 304 ? -25.865 -25.843 -2.081 1.00 64.69 304 ALA A C 1
ATOM 2391 O O . ALA A 1 304 ? -25.867 -26.478 -3.136 1.00 64.69 304 ALA A O 1
ATOM 2392 N N . LEU A 1 305 ? -24.749 -25.364 -1.525 1.00 51.62 305 LEU A N 1
ATOM 2393 C CA . LEU A 1 305 ? -23.416 -25.513 -2.110 1.00 51.62 305 LEU A CA 1
ATOM 2394 C C . LEU A 1 305 ? -22.913 -26.961 -2.051 1.00 51.62 305 LEU A C 1
ATOM 2396 O O . LEU A 1 305 ? -22.406 -27.463 -3.050 1.00 51.62 305 LEU A O 1
ATOM 2400 N N . GLU A 1 306 ? -23.135 -27.671 -0.943 1.00 62.59 306 GLU A N 1
ATOM 2401 C CA . GLU A 1 306 ? -22.787 -29.098 -0.824 1.00 62.59 306 GLU A CA 1
ATOM 2402 C C . GLU A 1 306 ? -23.535 -29.967 -1.850 1.00 62.59 306 GLU A C 1
ATOM 2404 O O . GLU A 1 306 ? -22.958 -30.863 -2.471 1.00 62.59 306 GLU A O 1
ATOM 2409 N N . ASN A 1 307 ? -24.816 -29.673 -2.091 1.00 64.19 307 ASN A N 1
ATOM 2410 C CA . ASN A 1 307 ? -25.614 -30.374 -3.100 1.00 64.19 307 ASN A CA 1
ATOM 2411 C C . ASN A 1 307 ? -25.146 -30.086 -4.535 1.00 64.19 307 ASN A C 1
ATOM 2413 O O . ASN A 1 307 ? -25.168 -30.984 -5.378 1.00 64.19 307 ASN A O 1
ATOM 2417 N N . LEU A 1 308 ? -24.717 -28.853 -4.819 1.00 53.78 308 LEU A N 1
ATOM 2418 C CA . LEU A 1 308 ? -24.111 -28.477 -6.100 1.00 53.78 308 LEU A CA 1
ATOM 2419 C C . LEU A 1 308 ? -22.786 -29.213 -6.321 1.00 53.78 308 LEU A C 1
ATOM 2421 O O . LEU A 1 308 ? -22.586 -29.802 -7.382 1.00 53.78 308 LEU A O 1
ATOM 2425 N N . TYR A 1 309 ? -21.935 -29.263 -5.298 1.00 46.88 309 TYR A N 1
ATOM 2426 C CA . TYR A 1 309 ? -20.649 -29.955 -5.355 1.00 46.88 309 TYR A CA 1
ATOM 2427 C C . TYR A 1 309 ? -20.812 -31.469 -5.562 1.00 46.88 309 TYR A C 1
ATOM 2429 O O . TYR A 1 309 ? -20.160 -32.067 -6.414 1.00 46.88 309 TYR A O 1
ATOM 2437 N N . THR A 1 310 ? -21.769 -32.086 -4.864 1.00 57.16 310 THR A N 1
ATOM 2438 C CA . THR A 1 310 ? -22.058 -33.526 -4.990 1.00 57.16 310 THR A CA 1
ATOM 2439 C C . THR A 1 310 ? -22.609 -33.898 -6.372 1.00 57.16 310 THR A C 1
ATOM 2441 O O . THR A 1 310 ? -22.400 -35.020 -6.834 1.00 57.16 310 THR A O 1
ATOM 2444 N N . ARG A 1 311 ? -23.304 -32.975 -7.054 1.00 63.44 311 ARG A N 1
ATOM 2445 C CA . ARG A 1 311 ? -23.759 -33.176 -8.441 1.00 63.44 311 ARG A CA 1
ATOM 2446 C C . ARG A 1 311 ? -22.614 -33.080 -9.444 1.00 63.44 311 ARG A C 1
ATOM 2448 O O . ARG A 1 311 ? -22.586 -33.881 -10.368 1.00 63.44 311 ARG A O 1
ATOM 2455 N N . TYR A 1 312 ? -21.679 -32.155 -9.238 1.00 47.16 312 TYR A N 1
ATOM 2456 C CA . TYR A 1 312 ? -20.491 -32.021 -10.085 1.00 47.16 312 TYR A CA 1
ATOM 2457 C C . TYR A 1 312 ? -19.514 -33.190 -9.929 1.00 47.16 312 TYR A C 1
ATOM 2459 O O . TYR A 1 312 ? -18.910 -33.606 -10.902 1.00 47.16 312 TYR A O 1
ATOM 2467 N N . ALA A 1 313 ? -19.392 -33.765 -8.732 1.00 44.88 313 ALA A N 1
ATOM 2468 C CA . ALA A 1 313 ? -18.487 -34.889 -8.484 1.00 44.88 313 ALA A CA 1
ATOM 2469 C C . ALA A 1 313 ? -18.997 -36.252 -9.007 1.00 44.88 313 ALA A C 1
ATOM 2471 O O . ALA A 1 313 ? -18.310 -37.260 -8.851 1.00 44.88 313 ALA A O 1
ATOM 2472 N N . ARG A 1 314 ? -20.216 -36.322 -9.561 1.00 55.72 314 ARG A N 1
ATOM 2473 C CA . ARG A 1 314 ? -20.856 -37.570 -10.028 1.00 55.72 314 ARG A CA 1
ATOM 2474 C C . ARG A 1 314 ? -21.210 -37.576 -11.522 1.00 55.72 314 ARG A C 1
ATOM 2476 O O . ARG A 1 314 ? -21.853 -38.528 -11.963 1.00 55.72 314 ARG A O 1
ATOM 2483 N N . GLY A 1 315 ? -20.832 -36.538 -12.265 1.00 46.12 315 GLY A N 1
ATOM 2484 C CA . GLY A 1 315 ? -20.940 -36.456 -13.727 1.00 46.12 315 GLY A CA 1
ATOM 2485 C C . GLY A 1 315 ? -19.561 -36.342 -14.348 1.00 46.12 315 GLY A C 1
ATOM 2486 O O . GLY A 1 315 ? -19.414 -36.834 -15.485 1.00 46.12 315 GLY A O 1
#

Sequence (315 aa):
MHAEASTPEWSDVEQGDLPDEDSDVSAEEGDDERRGDDPLWVRDLTLQDFVAWTRPNHTQTRAEKLFREEENPYAVTWGTWIILHHDTEDADEAGAIPIGDSVAMLQYDWTLVTCIDAVARPCVVAHLMGCTTGSERDLVLADSGANEVIRPAQDQPPPRSMQVDLTLADGSAIPSYRSRDGELAVPGSDSWIAPIGKIVELGYRFVWDNMTRAQLIRGEGDEAEVIYMKVENGLPYLEWHDFATLRRQLSQAYRQQKRVLCARAEIKEPEKTSGLFHLSLGLNVASSESCNALLAKHERRVKALENLYTRYARG